Protein AF-A0A529NTE9-F1 (afdb_monomer_lite)

Foldseek 3Di:
DDADPVRDDDPDFDADQDEDDQDDVLVPDPCSVVVVVVNVVVLVVSVQEPGVNRDDDDDDPPAPVVHDDQAFDQDDDPPDDTPDHNFDADPDLVSAQADPVQFHPDLQSDCGPVHVGPRPTRPLCNLVSCLVQVVHHDQEDEDEQDPSLPDRNVPNPVSVCSLCDADPVRARSRRAYEYEHCDDDPCNVSHPHYHHDDDPVPDDDDDPPDDDD

Structure (mmCIF, N/CA/C/O backbone):
data_AF-A0A529NTE9-F1
#
_entry.id   AF-A0A529NTE9-F1
#
loop_
_atom_site.group_PDB
_atom_site.id
_atom_site.type_symbol
_atom_site.label_atom_id
_atom_site.label_alt_id
_atom_site.label_comp_id
_atom_site.label_asym_id
_atom_site.label_entity_id
_atom_site.label_seq_id
_atom_site.pdbx_PDB_ins_code
_atom_site.Cartn_x
_atom_site.Cartn_y
_atom_site.Cartn_z
_atom_site.occupancy
_atom_site.B_iso_or_equiv
_atom_site.auth_seq_id
_atom_site.auth_comp_id
_atom_site.auth_asym_id
_atom_site.auth_atom_id
_atom_site.pdbx_PDB_model_num
ATOM 1 N N . ALA A 1 1 ? 30.218 -9.924 -31.681 1.00 84.75 1 ALA A N 1
ATOM 2 C CA . ALA A 1 1 ? 28.904 -10.288 -32.240 1.00 84.75 1 ALA A CA 1
ATOM 3 C C . ALA A 1 1 ? 28.008 -10.870 -31.148 1.00 84.75 1 ALA A C 1
ATOM 5 O O . ALA A 1 1 ? 28.515 -11.590 -30.294 1.00 84.75 1 ALA A O 1
ATOM 6 N N . TRP A 1 2 ? 26.713 -10.555 -31.162 1.00 85.88 2 TRP A N 1
ATOM 7 C CA . TRP A 1 2 ? 25.693 -11.099 -30.256 1.00 85.88 2 TRP A CA 1
ATOM 8 C C . TRP A 1 2 ? 24.420 -11.440 -31.041 1.00 85.88 2 TRP A C 1
ATOM 10 O O . TRP A 1 2 ? 24.231 -10.935 -32.148 1.00 85.88 2 TRP A O 1
ATOM 20 N N . THR A 1 3 ? 23.564 -12.295 -30.485 1.00 87.31 3 THR A N 1
ATOM 21 C CA . THR A 1 3 ? 22.283 -12.682 -31.093 1.00 87.31 3 THR A CA 1
ATOM 22 C C . THR A 1 3 ? 21.150 -12.258 -30.172 1.00 87.31 3 THR A C 1
ATOM 24 O O . THR A 1 3 ? 21.215 -12.516 -28.971 1.00 87.31 3 THR A O 1
ATOM 27 N N . ASP A 1 4 ? 20.138 -11.581 -30.709 1.00 84.19 4 ASP A N 1
ATOM 28 C CA . ASP A 1 4 ? 18.980 -11.166 -29.916 1.00 84.19 4 ASP A CA 1
ATOM 29 C C . ASP A 1 4 ? 17.944 -12.286 -29.728 1.00 84.19 4 ASP A C 1
ATOM 31 O O . ASP A 1 4 ? 18.067 -13.379 -30.281 1.00 84.19 4 ASP A O 1
ATOM 35 N N . TRP A 1 5 ? 16.899 -12.012 -28.941 1.00 77.69 5 TRP A N 1
ATOM 36 C CA . TRP A 1 5 ? 15.825 -12.971 -28.652 1.00 77.69 5 TRP A CA 1
ATOM 37 C C . TRP A 1 5 ? 15.053 -13.435 -29.902 1.00 77.69 5 TRP A C 1
ATOM 39 O O . TRP A 1 5 ? 14.402 -14.474 -29.857 1.00 77.69 5 TRP A O 1
ATOM 49 N N . ALA A 1 6 ? 15.133 -12.689 -31.010 1.00 85.06 6 ALA A N 1
ATOM 50 C CA . ALA A 1 6 ? 14.515 -13.025 -32.291 1.00 85.06 6 ALA A CA 1
ATOM 51 C C . ALA A 1 6 ? 15.484 -13.760 -33.241 1.00 85.06 6 ALA A C 1
ATOM 53 O O . ALA A 1 6 ? 15.169 -13.957 -34.414 1.00 85.06 6 ALA A O 1
ATOM 54 N N . GLY A 1 7 ? 16.674 -14.147 -32.766 1.00 89.75 7 GLY A N 1
ATOM 55 C CA . GLY A 1 7 ? 17.669 -14.877 -33.552 1.00 89.75 7 GLY A CA 1
ATOM 56 C C . GLY A 1 7 ? 18.491 -14.008 -34.508 1.00 89.75 7 GLY A C 1
ATOM 57 O O . GLY A 1 7 ? 19.237 -14.546 -35.327 1.00 89.75 7 GLY A O 1
ATOM 58 N N . ARG A 1 8 ? 18.398 -12.673 -34.433 1.00 91.06 8 ARG A N 1
ATOM 59 C CA . ARG A 1 8 ? 19.148 -11.777 -35.328 1.00 91.06 8 ARG A CA 1
ATOM 60 C C . ARG A 1 8 ? 20.566 -11.584 -34.803 1.00 91.06 8 ARG A C 1
ATOM 62 O O . ARG A 1 8 ? 20.749 -11.239 -33.637 1.00 91.06 8 ARG A O 1
ATOM 69 N N . ARG A 1 9 ? 21.563 -11.777 -35.671 1.00 93.00 9 ARG A N 1
ATOM 70 C CA . ARG A 1 9 ? 22.978 -11.540 -35.362 1.00 93.00 9 ARG A CA 1
ATOM 71 C C . ARG A 1 9 ? 23.326 -10.064 -35.539 1.00 93.00 9 ARG A C 1
ATOM 73 O O . ARG A 1 9 ? 23.056 -9.471 -36.579 1.00 93.00 9 ARG A O 1
ATOM 80 N N . HIS A 1 10 ? 23.996 -9.508 -34.541 1.00 89.62 10 HIS A N 1
ATOM 81 C CA . HIS A 1 10 ? 24.447 -8.124 -34.490 1.00 89.62 10 HIS A CA 1
ATOM 82 C C . HIS A 1 10 ? 25.964 -8.087 -34.292 1.00 89.62 10 HIS A C 1
ATOM 84 O O . HIS A 1 10 ? 26.496 -8.697 -33.362 1.00 89.62 10 HIS A O 1
ATOM 90 N N . GLU A 1 11 ? 26.678 -7.357 -35.148 1.00 94.81 11 GLU A N 1
ATOM 91 C CA . GLU A 1 11 ? 28.140 -7.230 -35.043 1.00 94.81 11 GLU A CA 1
ATOM 92 C C . GLU A 1 11 ? 28.559 -6.252 -33.936 1.00 94.81 11 GLU A C 1
ATOM 94 O O . GLU A 1 11 ? 29.557 -6.479 -33.250 1.00 94.81 11 GLU A O 1
ATOM 99 N N . THR A 1 12 ? 27.749 -5.218 -33.689 1.00 89.56 12 THR A N 1
ATOM 100 C CA . THR A 1 12 ? 27.984 -4.186 -32.671 1.00 89.56 12 THR A CA 1
ATOM 101 C C . THR A 1 12 ? 26.766 -4.001 -31.763 1.00 89.56 12 THR A C 1
ATOM 103 O O . THR A 1 12 ? 25.654 -4.425 -32.083 1.00 89.56 12 THR A O 1
ATOM 106 N N . ILE A 1 13 ? 26.967 -3.369 -30.604 1.00 86.81 13 ILE A N 1
ATOM 107 C CA . ILE A 1 13 ? 25.876 -2.909 -29.739 1.00 86.81 13 ILE A CA 1
ATOM 108 C C . ILE A 1 13 ? 25.787 -1.390 -29.886 1.00 86.81 13 ILE A C 1
ATOM 110 O O . ILE A 1 13 ? 26.736 -0.676 -29.568 1.00 86.81 13 ILE A O 1
ATOM 114 N N . LYS A 1 14 ? 24.650 -0.886 -30.374 1.00 86.69 14 LYS A N 1
ATOM 115 C CA . LYS A 1 14 ? 24.404 0.558 -30.483 1.00 86.69 14 LYS A CA 1
ATOM 116 C C . LYS A 1 14 ? 23.875 1.087 -29.150 1.00 86.69 14 LYS A C 1
ATOM 118 O O . LYS A 1 14 ? 22.820 0.651 -28.699 1.00 86.69 14 LYS A O 1
ATOM 123 N N . GLY A 1 15 ? 24.601 2.013 -28.529 1.00 88.94 15 GLY A N 1
ATOM 124 C CA . GLY A 1 15 ? 24.151 2.708 -27.321 1.00 88.94 15 GLY A CA 1
ATOM 125 C C . GLY A 1 15 ? 23.175 3.843 -27.629 1.00 88.94 15 GLY A C 1
ATOM 126 O O . GLY A 1 15 ? 23.251 4.467 -28.689 1.00 88.94 15 GLY A O 1
ATOM 127 N N . ARG A 1 16 ? 22.279 4.129 -26.681 1.00 91.88 16 ARG A N 1
ATOM 128 C CA . ARG A 1 16 ? 21.438 5.336 -26.671 1.00 91.88 16 ARG A CA 1
ATOM 129 C C . ARG A 1 16 ? 21.407 5.867 -25.237 1.00 91.88 16 ARG A C 1
ATOM 131 O O . ARG A 1 16 ? 20.574 5.409 -24.456 1.00 91.88 16 ARG A O 1
ATOM 138 N N . PRO A 1 17 ? 22.342 6.763 -24.870 1.00 91.56 17 PRO A N 1
ATOM 139 C CA . PRO A 1 17 ? 22.648 7.092 -23.480 1.00 91.56 17 PRO A CA 1
ATOM 140 C C . PRO A 1 17 ? 21.635 8.070 -22.864 1.00 91.56 17 PRO A C 1
ATOM 142 O O . PRO A 1 17 ? 21.983 9.175 -22.461 1.00 91.56 17 PRO A O 1
ATOM 145 N N . VAL A 1 18 ? 20.360 7.680 -22.838 1.00 91.88 18 VAL A N 1
ATOM 146 C CA . VAL A 1 18 ? 19.272 8.417 -22.192 1.00 91.88 18 VAL A CA 1
ATOM 147 C C . VAL A 1 18 ? 18.421 7.421 -21.412 1.00 91.88 18 VAL A C 1
ATOM 149 O O . VAL A 1 18 ? 17.723 6.591 -21.998 1.00 91.88 18 VAL A O 1
ATOM 152 N N . SER A 1 19 ? 18.447 7.537 -20.086 1.00 91.12 19 SER A N 1
ATOM 153 C CA . SER A 1 19 ? 17.568 6.796 -19.182 1.00 91.12 19 SER A CA 1
ATOM 154 C C . SER A 1 19 ? 16.663 7.768 -18.436 1.00 91.12 19 SER A C 1
ATOM 156 O O . SER A 1 19 ? 17.093 8.848 -18.035 1.00 91.12 19 SER A O 1
ATOM 158 N N . MET A 1 20 ? 15.404 7.382 -18.252 1.00 91.25 20 MET A N 1
ATOM 159 C CA . MET A 1 20 ? 14.434 8.134 -17.463 1.00 91.25 20 MET A CA 1
ATOM 160 C C . MET A 1 20 ? 13.933 7.224 -16.345 1.00 91.25 20 MET A C 1
ATOM 162 O O . MET A 1 20 ? 13.604 6.062 -16.581 1.00 91.25 20 MET A O 1
ATOM 166 N N . HIS A 1 21 ? 13.897 7.755 -15.125 1.00 87.69 21 HIS A N 1
ATOM 167 C CA . HIS A 1 21 ? 13.466 7.027 -13.937 1.00 87.69 21 HIS A CA 1
ATOM 168 C C . HIS A 1 21 ? 12.235 7.714 -13.353 1.00 87.69 21 HIS A C 1
ATOM 170 O O . HIS A 1 21 ? 12.268 8.878 -12.959 1.00 87.69 21 HIS A O 1
ATOM 176 N N . ALA A 1 22 ? 11.135 6.974 -13.343 1.00 87.56 22 ALA A N 1
ATOM 177 C CA . ALA A 1 22 ? 9.848 7.383 -12.820 1.00 87.56 22 ALA A CA 1
ATOM 178 C C . ALA A 1 22 ? 9.677 6.781 -11.417 1.00 87.56 22 ALA A C 1
ATOM 180 O O . ALA A 1 22 ? 9.731 5.565 -11.262 1.00 87.56 22 ALA A O 1
ATOM 181 N N . MET A 1 23 ? 9.509 7.623 -10.394 1.00 84.38 23 MET A N 1
ATOM 182 C CA . MET A 1 23 ? 9.442 7.177 -8.994 1.00 84.38 23 MET A CA 1
ATOM 183 C C . MET A 1 23 ? 8.380 7.968 -8.211 1.00 84.38 23 MET A C 1
ATOM 185 O O . MET A 1 23 ? 7.332 8.323 -8.750 1.00 84.38 23 MET A O 1
ATOM 189 N N . ARG A 1 24 ? 8.609 8.248 -6.926 1.00 80.88 24 ARG A N 1
ATOM 190 C CA . ARG A 1 24 ? 7.572 8.747 -6.009 1.00 80.88 24 ARG A CA 1
ATOM 191 C C . ARG A 1 24 ? 7.049 10.145 -6.337 1.00 80.88 24 ARG A C 1
ATOM 193 O O . ARG A 1 24 ? 5.867 10.391 -6.120 1.00 80.88 24 ARG A O 1
ATOM 200 N N . GLY A 1 25 ? 7.874 11.027 -6.906 1.00 85.69 25 GLY A N 1
ATOM 201 C CA . GLY A 1 25 ? 7.462 12.399 -7.228 1.00 85.69 25 GLY A CA 1
ATOM 202 C C . GLY A 1 25 ? 6.256 12.437 -8.168 1.00 85.69 25 GLY A C 1
ATOM 203 O O . GLY A 1 25 ? 5.238 13.037 -7.851 1.00 85.69 25 GLY A O 1
ATOM 204 N N . ILE A 1 26 ? 6.315 11.695 -9.276 1.00 89.38 26 ILE A N 1
ATOM 205 C CA . ILE A 1 26 ? 5.190 11.620 -10.214 1.00 89.38 26 ILE A CA 1
ATOM 206 C C . ILE A 1 26 ? 3.968 10.909 -9.617 1.00 89.38 26 ILE A C 1
ATOM 208 O O . ILE A 1 26 ? 2.848 11.233 -9.994 1.00 89.38 26 ILE A O 1
ATOM 212 N N . SER A 1 27 ? 4.161 9.969 -8.682 1.00 83.75 27 SER A N 1
ATOM 213 C CA . SER A 1 27 ? 3.060 9.215 -8.064 1.00 83.75 27 SER A CA 1
ATOM 214 C C . SER A 1 27 ? 2.197 10.059 -7.120 1.00 83.75 27 SER A C 1
ATOM 216 O O . SER A 1 27 ? 1.060 9.691 -6.855 1.00 83.75 27 SER A O 1
ATOM 218 N N . ALA A 1 28 ? 2.708 11.204 -6.657 1.00 86.69 28 ALA A N 1
ATOM 219 C CA . ALA A 1 28 ? 2.018 12.113 -5.741 1.00 86.69 28 ALA A CA 1
ATOM 220 C C . ALA A 1 28 ? 1.059 13.097 -6.447 1.00 86.69 28 ALA A C 1
ATOM 222 O O . ALA A 1 28 ? 0.619 14.076 -5.851 1.00 86.69 28 ALA A O 1
ATOM 223 N N . HIS A 1 29 ? 0.739 12.862 -7.722 1.00 88.38 29 HIS A N 1
ATOM 224 C CA . HIS A 1 29 ? -0.148 13.715 -8.509 1.00 88.38 29 HIS A CA 1
ATOM 225 C C . HIS A 1 29 ? -1.340 12.928 -9.049 1.00 88.38 29 HIS A C 1
ATOM 227 O O . HIS A 1 29 ? -1.214 11.758 -9.406 1.00 88.38 29 HIS A O 1
ATOM 233 N N . SER A 1 30 ? -2.478 13.606 -9.209 1.00 87.94 30 SER A N 1
ATOM 234 C CA . SER A 1 30 ? -3.709 13.029 -9.773 1.00 87.94 30 SER A CA 1
ATOM 235 C C . SER A 1 30 ? -3.496 12.383 -11.148 1.00 87.94 30 SER A C 1
ATOM 237 O O . SER A 1 30 ? -4.034 11.317 -11.424 1.00 87.94 30 SER A O 1
ATOM 239 N N . ASN A 1 31 ? -2.643 12.980 -11.985 1.00 91.50 31 ASN A N 1
ATOM 240 C CA . ASN A 1 31 ? -2.280 12.456 -13.307 1.00 91.50 31 ASN A CA 1
ATOM 241 C C . ASN A 1 31 ? -1.011 11.584 -13.299 1.00 91.50 31 ASN A C 1
ATOM 243 O O . ASN A 1 31 ? -0.475 11.267 -14.363 1.00 91.50 31 ASN A O 1
ATOM 247 N N . GLY A 1 32 ? -0.520 11.183 -12.124 1.00 91.94 32 GLY A N 1
ATOM 248 C CA . GLY A 1 32 ? 0.751 10.478 -11.957 1.00 91.94 32 GLY A CA 1
ATOM 249 C C . GLY A 1 32 ? 0.867 9.203 -12.786 1.00 91.94 32 GLY A C 1
ATOM 250 O O . GLY A 1 32 ? 1.909 8.948 -13.392 1.00 91.94 32 GLY A O 1
ATOM 251 N N . PHE A 1 33 ? -0.231 8.451 -12.905 1.00 89.25 33 PHE A N 1
ATOM 252 C CA . PHE A 1 33 ? -0.307 7.271 -13.766 1.00 89.25 33 PHE A CA 1
ATOM 253 C C . PHE A 1 33 ? -0.027 7.606 -15.239 1.00 89.25 33 PHE A C 1
ATOM 255 O O . PHE A 1 33 ? 0.803 6.964 -15.885 1.00 89.25 33 PHE A O 1
ATOM 262 N N . HIS A 1 34 ? -0.684 8.639 -15.774 1.00 93.31 34 HIS A N 1
ATOM 263 C CA . HIS A 1 34 ? -0.505 9.052 -17.165 1.00 93.31 34 HIS A CA 1
ATOM 264 C C . HIS A 1 34 ? 0.886 9.632 -17.417 1.00 93.31 34 HIS A C 1
ATOM 266 O O . HIS A 1 34 ? 1.481 9.326 -18.449 1.00 93.31 34 HIS A O 1
ATOM 272 N N . THR A 1 35 ? 1.429 10.393 -16.467 1.00 94.81 35 THR A N 1
ATOM 273 C CA . THR A 1 35 ? 2.797 10.919 -16.540 1.00 94.81 35 THR A CA 1
ATOM 274 C C . THR A 1 35 ? 3.826 9.789 -16.559 1.00 94.81 35 THR A C 1
ATOM 276 O O . THR A 1 35 ? 4.689 9.768 -17.435 1.00 94.81 35 THR A O 1
ATOM 279 N N . CYS A 1 36 ? 3.702 8.805 -15.661 1.00 93.38 36 CYS A N 1
ATOM 280 C CA . CYS A 1 36 ? 4.567 7.621 -15.637 1.00 93.38 36 CYS A CA 1
ATOM 281 C C . CYS A 1 36 ? 4.509 6.861 -16.970 1.00 93.38 36 CYS A C 1
ATOM 283 O O . CYS A 1 36 ? 5.536 6.558 -17.581 1.00 93.38 36 CYS A O 1
ATOM 285 N N . ARG A 1 37 ? 3.290 6.635 -17.479 1.00 92.62 37 ARG A N 1
ATOM 286 C CA . ARG A 1 37 ? 3.070 6.003 -18.784 1.00 92.62 37 ARG A CA 1
ATOM 287 C C . ARG A 1 37 ? 3.732 6.792 -19.917 1.00 92.62 37 ARG A C 1
ATOM 289 O O . ARG A 1 37 ? 4.361 6.185 -20.777 1.00 92.62 37 ARG A O 1
ATOM 296 N N . ALA A 1 38 ? 3.610 8.118 -19.928 1.00 95.00 38 ALA A N 1
ATOM 297 C CA . ALA A 1 38 ? 4.197 8.974 -20.958 1.00 95.00 38 ALA A CA 1
ATOM 298 C C . ALA A 1 38 ? 5.734 8.936 -20.951 1.00 95.00 38 ALA A C 1
ATOM 300 O O . ALA A 1 38 ? 6.333 8.824 -22.019 1.00 95.00 38 ALA A O 1
ATOM 301 N N . ILE A 1 39 ? 6.363 8.955 -19.769 1.00 93.62 39 ILE A N 1
ATOM 302 C CA . ILE A 1 39 ? 7.823 8.824 -19.614 1.00 93.62 39 ILE A CA 1
ATOM 303 C C . ILE A 1 39 ? 8.311 7.520 -20.258 1.00 93.62 39 ILE A C 1
ATOM 305 O O . ILE A 1 39 ? 9.217 7.529 -21.092 1.00 93.62 39 ILE A O 1
ATOM 309 N N . HIS A 1 40 ? 7.667 6.398 -19.935 1.00 91.69 40 HIS A N 1
ATOM 310 C CA . HIS A 1 40 ? 8.080 5.104 -20.470 1.00 91.69 40 HIS A CA 1
ATOM 311 C C . HIS A 1 40 ? 7.755 4.934 -21.962 1.00 91.69 40 HIS A C 1
ATOM 313 O O . HIS A 1 40 ? 8.553 4.344 -22.690 1.00 91.69 40 HIS A O 1
ATOM 319 N N . LEU A 1 41 ? 6.654 5.508 -22.459 1.00 94.81 41 LEU A N 1
ATOM 320 C CA . LEU A 1 41 ? 6.383 5.563 -23.901 1.00 94.81 41 LEU A CA 1
ATOM 321 C C . LEU A 1 41 ? 7.448 6.377 -24.648 1.00 94.81 41 LEU A C 1
ATOM 323 O O . LEU A 1 41 ? 7.897 5.958 -25.714 1.00 94.81 41 LEU A O 1
ATOM 327 N N . LEU A 1 42 ? 7.907 7.496 -24.083 1.00 95.12 42 LEU A N 1
ATOM 328 C CA . LEU A 1 42 ? 8.980 8.297 -24.669 1.00 95.12 42 LEU A CA 1
ATOM 329 C C . LEU A 1 42 ? 10.293 7.506 -24.762 1.00 95.12 42 LEU A C 1
ATOM 331 O O . LEU A 1 42 ? 10.946 7.535 -25.802 1.00 95.12 42 LEU A O 1
ATOM 335 N N . GLN A 1 43 ? 10.652 6.736 -23.730 1.00 92.81 43 GLN A N 1
ATOM 336 C CA . GLN A 1 43 ? 11.820 5.843 -23.774 1.00 92.81 43 GLN A CA 1
ATOM 337 C C . GLN A 1 43 ? 11.720 4.796 -24.897 1.00 92.81 43 GLN A C 1
ATOM 339 O O . GLN A 1 43 ? 12.708 4.529 -25.586 1.00 92.81 43 GLN A O 1
ATOM 344 N N . VAL A 1 44 ? 10.527 4.228 -25.118 1.00 92.31 44 VAL A N 1
ATOM 345 C CA . VAL A 1 44 ? 10.272 3.294 -26.230 1.00 92.31 44 VAL A CA 1
ATOM 346 C C . VAL A 1 44 ? 10.444 3.993 -27.581 1.00 92.31 44 VAL A C 1
ATOM 348 O O . VAL A 1 44 ? 11.128 3.459 -28.451 1.00 92.31 44 VAL A O 1
ATOM 351 N N . LEU A 1 45 ? 9.895 5.201 -27.751 1.00 95.19 45 LEU A N 1
ATOM 352 C CA . LEU A 1 45 ? 10.006 5.981 -28.993 1.00 95.19 45 LEU A CA 1
ATOM 353 C C . LEU A 1 45 ? 11.450 6.384 -29.315 1.00 95.19 45 LEU A C 1
ATOM 355 O O . LEU A 1 45 ? 11.876 6.310 -30.466 1.00 95.19 45 LEU A O 1
ATOM 359 N N . LEU A 1 46 ? 12.229 6.760 -28.299 1.00 93.94 46 LEU A N 1
ATOM 360 C CA . LEU A 1 46 ? 13.662 7.033 -28.441 1.00 93.94 46 LEU A CA 1
ATOM 361 C C . LEU A 1 46 ? 14.474 5.751 -28.694 1.00 93.94 46 LEU A C 1
ATOM 363 O O . LEU A 1 46 ? 15.641 5.821 -29.088 1.00 93.94 46 LEU A O 1
ATOM 367 N N . GLY A 1 47 ? 13.869 4.581 -28.473 1.00 91.81 47 GLY A N 1
ATOM 368 C CA . GLY A 1 47 ? 14.498 3.271 -28.560 1.00 91.81 47 GLY A CA 1
ATOM 369 C C . GLY A 1 47 ? 15.633 3.102 -27.555 1.00 91.81 47 GLY A C 1
ATOM 370 O O . GLY A 1 47 ? 16.624 2.450 -27.877 1.00 91.81 47 GLY A O 1
ATOM 371 N N . THR A 1 48 ? 15.516 3.731 -26.381 1.00 93.31 48 THR A N 1
ATOM 372 C CA . THR A 1 48 ? 16.522 3.704 -25.306 1.00 93.31 48 THR A CA 1
ATOM 373 C C . THR A 1 48 ? 16.281 2.572 -24.303 1.00 93.31 48 THR A C 1
ATOM 375 O O . THR A 1 48 ? 16.850 2.567 -23.217 1.00 93.31 48 THR A O 1
ATOM 378 N N . VAL A 1 49 ? 15.442 1.601 -24.658 1.00 89.25 49 VAL A N 1
ATOM 379 C CA . VAL A 1 49 ? 15.140 0.410 -23.858 1.00 89.25 49 VAL A CA 1
ATOM 380 C C . VAL A 1 49 ? 16.152 -0.695 -24.164 1.00 89.25 49 VAL A C 1
ATOM 382 O O . VAL A 1 49 ? 16.380 -1.003 -25.331 1.00 89.25 49 VAL A O 1
ATOM 385 N N . ASP A 1 50 ? 16.735 -1.295 -23.123 1.00 84.25 50 ASP A N 1
ATOM 386 C CA . ASP A 1 50 ? 17.673 -2.429 -23.194 1.00 84.25 50 ASP A CA 1
ATOM 387 C C . ASP A 1 50 ? 18.886 -2.204 -24.122 1.00 84.25 50 ASP A C 1
ATOM 389 O O . ASP A 1 50 ? 19.401 -3.119 -24.765 1.00 84.25 50 ASP A O 1
ATOM 393 N N . VAL A 1 51 ? 19.390 -0.968 -24.153 1.00 87.00 51 VAL A N 1
ATOM 394 C CA . VAL A 1 51 ? 20.614 -0.576 -24.871 1.00 87.00 51 VAL A CA 1
ATOM 395 C C .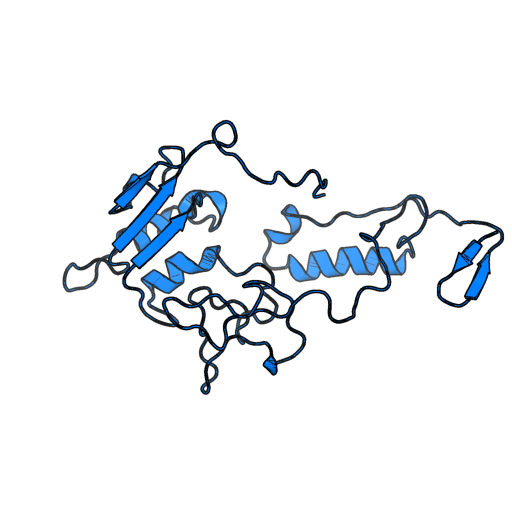 VAL A 1 51 ? 21.630 0.064 -23.921 1.00 87.00 51 VAL A C 1
ATOM 397 O O . VAL A 1 51 ? 21.238 0.625 -22.894 1.00 87.00 51 VAL A O 1
ATOM 400 N N . PRO A 1 52 ? 22.942 0.031 -24.232 1.00 88.50 52 PRO A N 1
ATOM 401 C CA . PRO A 1 52 ? 23.956 0.678 -23.405 1.00 88.50 52 PRO A CA 1
ATOM 402 C C . PRO A 1 52 ? 23.651 2.157 -23.146 1.00 88.50 52 PRO A C 1
ATOM 404 O O . PRO A 1 52 ? 23.366 2.915 -24.079 1.00 88.50 52 PRO A O 1
ATOM 407 N N . GLY A 1 53 ? 23.718 2.544 -21.869 1.00 88.06 53 GLY A N 1
ATOM 408 C CA . GLY A 1 53 ? 23.409 3.893 -21.381 1.00 88.06 53 GLY A CA 1
ATOM 409 C C . GLY A 1 53 ? 21.914 4.240 -21.329 1.00 88.06 53 GLY A C 1
ATOM 410 O O . GLY A 1 53 ? 21.570 5.341 -20.904 1.00 88.06 53 GLY A O 1
ATOM 411 N N . GLY A 1 54 ? 21.040 3.334 -21.767 1.00 91.19 54 GLY A N 1
ATOM 412 C CA . GLY A 1 54 ? 19.593 3.498 -21.730 1.00 91.19 54 GLY A CA 1
ATOM 413 C C . GLY A 1 54 ? 18.948 2.906 -20.477 1.00 91.19 54 GLY A C 1
ATOM 414 O O . GLY A 1 54 ? 19.612 2.556 -19.499 1.00 91.19 54 GLY A O 1
ATOM 415 N N . PHE A 1 55 ? 17.628 2.764 -20.526 1.00 88.94 55 PHE A N 1
ATOM 416 C CA . PHE A 1 55 ? 16.851 2.130 -19.472 1.00 88.94 55 PHE A CA 1
ATOM 417 C C . PHE A 1 55 ? 16.981 0.613 -19.547 1.00 88.94 55 PHE A C 1
ATOM 419 O O . PHE A 1 55 ? 16.623 -0.009 -20.549 1.00 88.94 55 PHE A O 1
ATOM 426 N N . ARG A 1 56 ? 17.462 0.021 -18.457 1.00 81.19 56 ARG A N 1
ATOM 427 C CA . ARG A 1 56 ? 17.598 -1.424 -18.308 1.00 81.19 56 ARG A CA 1
ATOM 428 C C . ARG A 1 56 ? 16.421 -1.963 -17.515 1.00 81.19 56 ARG A C 1
ATOM 430 O O . ARG A 1 56 ? 16.247 -1.608 -16.348 1.00 81.19 56 ARG A O 1
ATOM 437 N N . PHE A 1 57 ? 15.665 -2.883 -18.098 1.00 74.62 57 PHE A N 1
ATOM 438 C CA . PHE A 1 57 ? 14.667 -3.579 -17.307 1.00 74.62 57 PHE A CA 1
ATOM 439 C C . PHE A 1 57 ? 15.305 -4.568 -16.311 1.00 74.62 57 PHE A C 1
ATOM 441 O O . PHE A 1 57 ? 16.348 -5.169 -16.571 1.00 74.62 57 PHE A O 1
ATOM 448 N N . LYS A 1 58 ? 14.638 -4.802 -15.170 1.00 72.06 58 LYS A N 1
ATOM 449 C CA . LYS A 1 58 ? 15.071 -5.793 -14.168 1.00 72.06 58 LYS A CA 1
ATOM 450 C C . LYS A 1 58 ? 15.010 -7.225 -14.740 1.00 72.06 58 LYS A C 1
ATOM 452 O O . LYS A 1 58 ? 13.888 -7.720 -14.901 1.00 72.06 58 LYS A O 1
ATOM 457 N N . PRO A 1 59 ? 16.144 -7.910 -14.993 1.00 67.06 59 PRO A N 1
ATOM 458 C CA . PRO A 1 59 ? 16.153 -9.273 -15.536 1.00 67.06 59 PRO A CA 1
ATOM 459 C C . PRO A 1 59 ? 15.494 -10.281 -14.571 1.00 67.06 59 PRO A C 1
ATOM 461 O O . PRO A 1 59 ? 15.366 -9.977 -13.378 1.00 67.06 59 PRO A O 1
ATOM 464 N N . PRO A 1 60 ? 15.087 -11.477 -15.043 1.00 68.12 60 PRO A N 1
ATOM 465 C CA . PRO A 1 60 ? 15.194 -11.998 -16.416 1.00 68.12 60 PRO A CA 1
ATOM 466 C C . PRO A 1 60 ? 14.040 -11.558 -17.343 1.00 68.12 60 PRO A C 1
ATOM 468 O O . PRO A 1 60 ? 12.945 -11.257 -16.869 1.00 68.12 60 PRO A O 1
ATOM 471 N N . TYR A 1 61 ? 14.292 -11.550 -18.660 1.00 66.62 61 TYR A N 1
ATOM 472 C CA . TYR A 1 61 ? 13.282 -11.367 -19.716 1.00 66.62 61 TYR A CA 1
ATOM 473 C C . TYR A 1 61 ? 13.352 -12.489 -20.765 1.00 66.62 61 TYR A C 1
ATOM 475 O O . TYR A 1 61 ? 14.443 -13.018 -20.982 1.00 66.62 61 TYR A O 1
ATOM 483 N N . PRO A 1 62 ? 12.228 -12.818 -21.437 1.00 65.81 62 PRO A N 1
ATOM 484 C CA . PRO A 1 62 ? 10.897 -12.226 -21.260 1.00 65.81 62 PRO A CA 1
ATOM 485 C C . PRO A 1 62 ? 10.273 -12.607 -19.908 1.00 65.81 62 PRO A C 1
ATOM 487 O O . PRO A 1 62 ? 10.356 -13.752 -19.472 1.00 65.81 62 PRO A O 1
ATOM 490 N N . ARG A 1 63 ? 9.668 -11.632 -19.216 1.00 68.12 63 ARG A N 1
ATOM 491 C CA . ARG A 1 63 ? 8.825 -11.928 -18.050 1.00 68.12 63 ARG A CA 1
ATOM 492 C C . ARG A 1 63 ? 7.546 -12.598 -18.537 1.00 68.12 63 ARG A C 1
ATOM 494 O O . ARG A 1 63 ? 7.095 -12.317 -19.646 1.00 68.12 63 ARG A O 1
ATOM 501 N N . CYS A 1 64 ? 6.942 -13.431 -17.691 1.00 68.69 64 CYS A N 1
ATOM 502 C CA . CYS A 1 64 ? 5.567 -13.863 -17.916 1.00 68.69 64 CYS A CA 1
ATOM 503 C C . CYS A 1 64 ? 4.689 -12.618 -18.115 1.00 68.69 64 CYS A C 1
ATOM 505 O O . CYS A 1 64 ? 4.796 -11.654 -17.353 1.00 68.69 64 CYS A O 1
ATOM 507 N N . ALA A 1 65 ? 3.879 -12.628 -19.169 1.00 63.25 65 ALA A N 1
ATOM 508 C CA . ALA A 1 65 ? 2.838 -11.647 -19.415 1.00 63.25 65 ALA A CA 1
ATOM 509 C C . ALA A 1 65 ? 1.515 -12.408 -19.289 1.00 63.25 65 ALA A C 1
ATOM 511 O O . ALA A 1 65 ? 1.212 -13.215 -20.170 1.00 63.25 65 ALA A O 1
ATOM 512 N N . PRO A 1 66 ? 0.766 -12.227 -18.191 1.00 61.81 66 PRO A N 1
ATOM 513 C CA . PRO A 1 66 ? 0.891 -11.197 -17.150 1.00 61.81 66 PRO A CA 1
ATOM 514 C C . PRO A 1 66 ? 1.973 -11.495 -16.082 1.00 61.81 66 PRO A C 1
ATOM 516 O O . PRO A 1 66 ? 2.284 -12.661 -15.826 1.00 61.81 66 PRO A O 1
ATOM 519 N N . PRO A 1 67 ? 2.587 -10.457 -15.478 1.00 67.38 67 PRO A N 1
ATOM 520 C CA . PRO A 1 67 ? 3.677 -10.622 -14.519 1.00 67.38 67 PRO A CA 1
ATOM 521 C C . PRO A 1 67 ? 3.183 -10.966 -13.108 1.00 67.38 67 PRO A C 1
ATOM 523 O O . PRO A 1 67 ? 2.197 -10.412 -12.644 1.00 67.38 67 PRO A O 1
ATOM 526 N N . GLY A 1 68 ? 3.961 -11.780 -12.384 1.00 72.19 68 GLY A N 1
ATOM 527 C CA . GLY A 1 68 ? 3.803 -12.014 -10.942 1.00 72.19 68 GLY A CA 1
ATOM 528 C C . GLY A 1 68 ? 2.517 -12.749 -10.532 1.00 72.19 68 GLY A C 1
ATOM 529 O O . GLY A 1 68 ? 1.677 -13.061 -11.370 1.00 72.19 68 GLY A O 1
ATOM 530 N N . PRO A 1 69 ? 2.373 -13.080 -9.239 1.00 85.56 69 PRO A N 1
ATOM 531 C CA . PRO A 1 69 ? 1.167 -13.728 -8.745 1.00 85.56 69 PRO A CA 1
ATOM 532 C C . PRO A 1 69 ? -0.037 -12.785 -8.852 1.00 85.56 69 PRO A C 1
ATOM 534 O O . PRO A 1 69 ? 0.087 -11.565 -8.716 1.00 85.56 69 PRO A O 1
ATOM 537 N N . LYS A 1 70 ? -1.211 -13.373 -9.074 1.00 90.12 70 LYS A N 1
ATOM 538 C CA . LYS A 1 70 ? -2.507 -12.696 -8.964 1.00 90.12 70 LYS A CA 1
ATOM 539 C C . LYS A 1 70 ? -2.795 -12.357 -7.494 1.00 90.12 70 LYS A C 1
ATOM 541 O O . LYS A 1 70 ? -2.300 -13.073 -6.617 1.00 90.12 70 LYS A O 1
ATOM 546 N N . PRO A 1 71 ? -3.572 -11.298 -7.202 1.00 92.19 71 PRO A N 1
ATOM 547 C CA . PRO A 1 71 ? -3.948 -10.996 -5.828 1.00 92.19 71 PRO A CA 1
ATOM 548 C C . PRO A 1 71 ? -4.819 -12.124 -5.255 1.00 92.19 71 PRO A C 1
ATOM 550 O O . PRO A 1 71 ? -5.853 -12.480 -5.818 1.00 92.19 71 PRO A O 1
ATOM 553 N N . ALA A 1 72 ? -4.402 -12.686 -4.125 1.00 92.31 72 ALA A N 1
ATOM 554 C CA . ALA A 1 72 ? -5.240 -13.567 -3.323 1.00 92.31 72 ALA A CA 1
ATOM 555 C C . ALA A 1 72 ? -6.218 -12.744 -2.467 1.00 92.31 72 ALA A C 1
ATOM 557 O O . ALA A 1 72 ? -6.022 -11.546 -2.253 1.00 92.31 72 ALA A O 1
ATOM 558 N N . GLY A 1 73 ? -7.263 -13.393 -1.949 1.00 89.25 73 GLY A N 1
ATOM 559 C CA . GLY A 1 73 ? -8.235 -12.743 -1.061 1.00 89.25 73 GLY A CA 1
ATOM 560 C C . GLY A 1 73 ? -9.706 -12.989 -1.393 1.00 89.25 73 GLY A C 1
ATOM 561 O O . GLY A 1 73 ? -10.567 -12.466 -0.697 1.00 89.25 73 GLY A O 1
ATOM 562 N N . LYS A 1 74 ? -10.017 -13.782 -2.428 1.00 87.62 74 LYS A N 1
ATOM 563 C CA . LYS A 1 74 ? -11.405 -14.171 -2.743 1.00 87.62 74 LYS A CA 1
ATOM 564 C C . LYS A 1 74 ? -11.999 -15.136 -1.723 1.00 87.62 74 LYS A C 1
ATOM 566 O O . LYS A 1 74 ? -13.181 -15.066 -1.407 1.00 87.62 74 LYS A O 1
ATOM 571 N N . HIS A 1 75 ? -11.167 -16.039 -1.215 1.00 86.25 75 HIS A N 1
ATOM 572 C CA . HIS A 1 75 ? -11.556 -17.081 -0.275 1.00 86.25 75 HIS A CA 1
ATOM 573 C C . HIS A 1 75 ? -10.692 -16.954 0.978 1.00 86.25 75 HIS A C 1
ATOM 575 O O . HIS A 1 75 ? -9.718 -17.673 1.166 1.00 86.25 75 HIS A O 1
ATOM 581 N N . VAL A 1 76 ? -11.019 -15.977 1.824 1.00 87.00 76 VAL A N 1
ATOM 582 C CA . VAL A 1 76 ? -10.353 -15.793 3.121 1.00 87.00 76 VAL A CA 1
ATOM 583 C C . VAL A 1 76 ? -11.226 -16.400 4.205 1.00 87.00 76 VAL A C 1
ATOM 585 O O . VAL A 1 76 ? -12.429 -16.143 4.253 1.00 87.00 76 VAL A O 1
ATOM 588 N N . ARG A 1 77 ? -10.627 -17.203 5.086 1.00 88.31 77 ARG A N 1
ATOM 589 C CA . ARG A 1 77 ? -11.298 -17.727 6.278 1.00 88.31 77 ARG A CA 1
ATOM 590 C C . ARG A 1 77 ? -10.480 -17.388 7.524 1.00 88.31 77 ARG A C 1
ATOM 592 O O . ARG A 1 77 ? -9.248 -17.454 7.470 1.00 88.31 77 ARG A O 1
ATOM 599 N N . PRO A 1 78 ? -11.131 -17.055 8.652 1.00 90.50 78 PRO A N 1
ATOM 600 C CA . PRO A 1 78 ? -10.432 -16.877 9.917 1.00 90.50 78 PRO A CA 1
ATOM 601 C C . PRO A 1 78 ? -9.566 -18.092 10.255 1.00 90.50 78 PRO A C 1
ATOM 603 O O . PRO A 1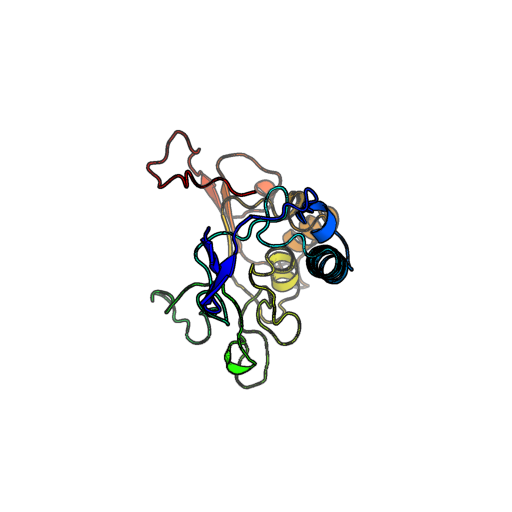 78 ? -9.952 -19.226 9.976 1.00 90.50 78 PRO A O 1
ATOM 606 N N . MET A 1 79 ? -8.409 -17.849 10.876 1.00 92.56 79 MET A N 1
ATOM 607 C CA . MET A 1 79 ? -7.487 -18.897 11.338 1.00 92.56 79 MET A CA 1
ATOM 608 C C . MET A 1 79 ? -6.959 -19.828 10.231 1.00 92.56 79 MET A C 1
ATOM 610 O O . MET A 1 79 ? -6.529 -20.944 10.511 1.00 92.56 79 MET A O 1
ATOM 614 N N . THR A 1 80 ? -6.962 -19.372 8.976 1.00 93.06 80 THR A N 1
ATOM 615 C CA 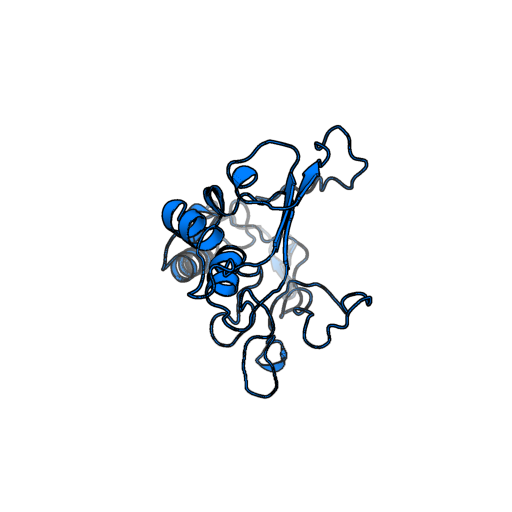. THR A 1 80 ? -6.368 -20.096 7.845 1.00 93.06 80 THR A CA 1
ATOM 616 C C . THR A 1 80 ? -5.361 -19.213 7.110 1.00 93.06 80 THR A C 1
ATOM 618 O O . THR A 1 80 ? -5.529 -17.990 7.089 1.00 93.06 80 THR A O 1
ATOM 621 N N . PRO A 1 81 ? -4.293 -19.792 6.533 1.00 91.50 81 PRO A N 1
ATOM 622 C CA . PRO A 1 81 ? -3.361 -19.029 5.718 1.00 91.50 81 PRO A CA 1
ATOM 623 C C . PRO A 1 81 ? -4.048 -18.520 4.449 1.00 91.50 81 PRO A C 1
ATOM 625 O O . PRO A 1 81 ? -4.951 -19.159 3.910 1.00 91.50 81 PRO A O 1
ATOM 628 N N . LEU A 1 82 ? -3.580 -17.382 3.942 1.00 90.88 82 LEU A N 1
ATOM 629 C CA . LEU A 1 82 ? -4.001 -16.884 2.639 1.00 90.88 82 LEU A CA 1
ATOM 630 C C . LEU A 1 82 ? -3.504 -17.834 1.535 1.00 90.88 82 LEU A C 1
ATOM 632 O O . LEU A 1 82 ? -2.352 -18.259 1.555 1.00 90.88 82 LEU A O 1
ATOM 636 N N . GLU A 1 83 ? -4.351 -18.123 0.546 1.00 89.50 83 GLU A N 1
ATOM 637 C CA . GLU A 1 83 ? -4.048 -19.063 -0.551 1.00 89.50 83 GLU A CA 1
ATOM 638 C C . GLU A 1 83 ? -2.937 -18.578 -1.508 1.00 89.50 83 GLU A C 1
ATOM 640 O O . GLU A 1 83 ? -2.489 -19.316 -2.383 1.00 89.50 83 GLU A O 1
ATOM 645 N N . GLY A 1 84 ? -2.479 -17.334 -1.363 1.00 90.94 84 GLY A N 1
ATOM 646 C CA . GLY A 1 84 ? -1.443 -16.745 -2.200 1.00 90.94 84 GLY A CA 1
ATOM 647 C C . GLY A 1 84 ? -0.979 -15.387 -1.685 1.00 90.94 84 GLY A C 1
ATOM 648 O O . GLY A 1 84 ? -1.155 -15.048 -0.517 1.00 90.94 84 GLY A O 1
ATOM 649 N N . MET A 1 85 ? -0.381 -14.591 -2.571 1.00 90.38 85 MET A N 1
ATOM 650 C CA . MET A 1 85 ? 0.129 -13.270 -2.204 1.00 90.38 85 MET A CA 1
ATOM 651 C C . MET A 1 85 ? -1.022 -12.266 -2.019 1.00 90.38 85 MET A C 1
ATOM 653 O O . MET A 1 85 ? -1.883 -12.169 -2.893 1.00 90.38 85 MET A O 1
ATOM 657 N N . PRO A 1 86 ? -1.026 -11.451 -0.948 1.00 90.25 86 PRO A N 1
ATOM 658 C CA . PRO A 1 86 ? -2.080 -10.454 -0.708 1.00 90.25 86 PRO A CA 1
ATOM 659 C C . PRO A 1 86 ? -2.058 -9.291 -1.710 1.00 90.25 86 PRO A C 1
ATOM 661 O O . PRO A 1 86 ? -2.995 -8.492 -1.766 1.00 90.25 86 PRO A O 1
ATOM 664 N N . LEU A 1 87 ? -0.965 -9.164 -2.463 1.00 92.00 87 LEU A N 1
ATOM 665 C CA . LEU A 1 87 ? -0.746 -8.164 -3.494 1.00 92.00 87 LEU A CA 1
ATOM 666 C C . LEU A 1 87 ? -0.294 -8.854 -4.778 1.00 92.00 87 LEU A C 1
ATOM 668 O O . LEU A 1 87 ? 0.440 -9.844 -4.726 1.00 92.00 87 LEU A O 1
ATOM 672 N N . GLY A 1 88 ? -0.705 -8.315 -5.919 1.00 90.56 88 GLY A N 1
ATOM 673 C CA . GLY A 1 88 ? -0.440 -8.931 -7.208 1.00 90.56 88 GLY A CA 1
ATOM 674 C C . GLY A 1 88 ? -0.876 -8.069 -8.382 1.00 90.56 88 GLY A C 1
ATOM 675 O O . GLY A 1 88 ? -1.277 -6.917 -8.220 1.00 90.56 88 GLY A O 1
ATOM 676 N N . PHE A 1 89 ? -0.803 -8.647 -9.576 1.00 89.81 89 PHE A N 1
ATOM 677 C CA . PHE A 1 89 ? -1.249 -8.001 -10.806 1.00 89.81 89 PHE A CA 1
ATOM 678 C C . PHE A 1 89 ? -2.489 -8.715 -11.336 1.00 89.81 89 PHE A C 1
ATOM 680 O O . PHE A 1 89 ? -2.473 -9.922 -11.574 1.00 89.81 89 PHE A O 1
ATOM 687 N N . VAL A 1 90 ? -3.578 -7.965 -11.504 1.00 90.50 90 VAL A N 1
ATOM 688 C CA . VAL A 1 90 ? -4.798 -8.487 -12.126 1.00 90.50 90 VAL A CA 1
ATOM 689 C C . VAL A 1 90 ? -4.571 -8.715 -13.618 1.00 90.50 90 VAL A C 1
ATOM 691 O O . VAL A 1 90 ? -3.894 -7.932 -14.287 1.00 90.50 90 VAL A O 1
ATOM 694 N N . CYS A 1 91 ? -5.145 -9.791 -14.140 1.00 89.44 91 CYS A N 1
ATOM 695 C CA . CYS A 1 91 ? -5.050 -10.200 -15.541 1.00 89.44 91 CYS A CA 1
ATOM 696 C C . CYS A 1 91 ? -6.400 -10.070 -16.259 1.00 89.44 91 CYS A C 1
ATOM 698 O O . CYS A 1 91 ? -6.448 -10.025 -17.486 1.00 89.44 91 CYS A O 1
ATOM 700 N N . GLY A 1 92 ? -7.489 -9.996 -15.495 1.00 90.81 92 GLY A N 1
ATOM 701 C CA . GLY A 1 92 ? -8.842 -9.777 -15.984 1.00 90.81 92 GLY A CA 1
ATOM 702 C C . GLY A 1 92 ? -9.833 -9.563 -14.835 1.00 90.81 92 GLY A C 1
ATOM 703 O O . GLY A 1 92 ? -9.428 -9.566 -13.669 1.00 90.81 92 GLY A O 1
ATOM 704 N N . PRO A 1 93 ? -11.130 -9.395 -15.150 1.00 93.06 93 PRO A N 1
ATOM 705 C CA . PRO A 1 93 ? -12.194 -9.218 -14.156 1.00 93.06 93 PRO A CA 1
ATOM 706 C C . PRO A 1 93 ? -12.256 -10.335 -13.110 1.00 93.06 93 PRO A C 1
ATOM 708 O O . PRO A 1 93 ? -12.521 -10.078 -11.939 1.00 93.06 93 PRO A O 1
ATOM 711 N N . ASP A 1 94 ? -11.922 -11.563 -13.511 1.00 91.94 94 ASP A N 1
ATOM 712 C CA . ASP A 1 94 ? -11.882 -12.728 -12.625 1.00 91.94 94 ASP A CA 1
ATOM 713 C C . ASP A 1 94 ? -10.799 -12.637 -11.545 1.00 91.94 94 ASP A C 1
ATOM 715 O O . ASP A 1 94 ? -10.783 -13.473 -10.651 1.00 91.94 94 ASP A O 1
ATOM 719 N N . ASP A 1 95 ? -9.911 -11.645 -11.572 1.00 92.69 95 ASP A N 1
ATOM 720 C CA . ASP A 1 95 ? -8.913 -11.427 -10.520 1.00 92.69 95 ASP A CA 1
ATOM 721 C C . ASP A 1 95 ? -9.318 -10.309 -9.544 1.00 92.69 95 ASP A C 1
ATOM 723 O O . ASP A 1 95 ? -8.592 -10.041 -8.587 1.00 92.69 95 ASP A O 1
ATOM 727 N N . LEU A 1 96 ? -10.469 -9.656 -9.758 1.00 95.12 96 LEU A N 1
ATOM 728 C CA . LEU A 1 96 ? -10.983 -8.635 -8.846 1.00 95.12 96 LEU A CA 1
ATOM 729 C C . LEU A 1 96 ? -11.431 -9.248 -7.515 1.00 95.12 96 LEU A C 1
ATOM 731 O O . LEU A 1 96 ? -11.971 -10.357 -7.459 1.00 95.12 96 LEU A O 1
ATOM 735 N N . LEU A 1 97 ? -11.224 -8.493 -6.439 1.00 95.44 97 LEU A N 1
ATOM 736 C CA . LEU A 1 97 ? -11.607 -8.840 -5.073 1.00 95.44 97 LEU A CA 1
ATOM 737 C C . LEU A 1 97 ? -12.923 -8.141 -4.726 1.00 95.44 97 LEU A C 1
ATOM 739 O O . LEU A 1 97 ? -12.977 -7.159 -3.981 1.00 95.44 97 LEU A O 1
ATOM 743 N N . VAL A 1 98 ? -13.980 -8.657 -5.344 1.00 95.81 98 VAL A N 1
ATOM 744 C CA . VAL A 1 98 ? -15.368 -8.237 -5.162 1.00 95.81 98 VAL A CA 1
ATOM 745 C C . VAL A 1 98 ? -16.240 -9.453 -4.857 1.00 95.81 98 VAL A C 1
ATOM 747 O O . VAL A 1 98 ? -15.878 -10.578 -5.212 1.00 95.81 98 VAL A O 1
ATOM 750 N N . ASP A 1 99 ? -17.359 -9.237 -4.173 1.00 93.56 99 ASP A N 1
ATOM 751 C CA . ASP A 1 99 ? -18.357 -10.277 -3.926 1.00 93.56 99 ASP A CA 1
ATOM 752 C C . ASP A 1 99 ? -19.241 -10.538 -5.163 1.00 93.56 99 ASP A C 1
ATOM 754 O O . ASP A 1 99 ? -19.037 -9.961 -6.234 1.00 93.56 99 ASP A O 1
ATOM 758 N N . GLU A 1 100 ? -20.241 -11.411 -5.020 1.00 92.88 100 GLU A N 1
ATOM 759 C CA . GLU A 1 100 ? -21.180 -11.775 -6.094 1.00 92.88 100 GLU A CA 1
ATOM 760 C C . GLU A 1 100 ? -21.977 -10.579 -6.644 1.00 92.88 100 GLU A C 1
ATOM 762 O O . GLU A 1 100 ? -22.429 -10.608 -7.788 1.00 92.88 100 GLU A O 1
ATOM 767 N N . THR A 1 101 ? -22.127 -9.513 -5.853 1.00 93.69 101 THR A N 1
ATOM 768 C CA . THR A 1 101 ? -22.823 -8.275 -6.239 1.00 93.69 101 THR A CA 1
ATOM 769 C C . THR A 1 101 ? -21.884 -7.227 -6.842 1.00 93.69 101 THR A C 1
ATOM 771 O O . THR A 1 101 ? -22.343 -6.196 -7.333 1.00 93.69 101 THR A O 1
ATOM 774 N N . GLY A 1 102 ? -20.571 -7.482 -6.835 1.00 94.19 102 GLY A N 1
ATOM 775 C CA . GLY A 1 102 ? -19.544 -6.540 -7.274 1.00 94.19 102 GLY A CA 1
ATOM 776 C C . GLY A 1 102 ? -19.057 -5.583 -6.180 1.00 94.19 102 GLY A C 1
ATOM 777 O O . GLY A 1 102 ? -18.267 -4.684 -6.483 1.00 94.19 102 GLY A O 1
ATOM 778 N N . THR A 1 103 ? -19.474 -5.769 -4.924 1.00 95.19 103 THR A N 1
ATOM 779 C CA . THR A 1 103 ? -19.038 -4.939 -3.791 1.00 95.19 103 THR A CA 1
ATOM 780 C C . THR A 1 103 ? -17.602 -5.302 -3.392 1.00 95.19 103 THR A C 1
ATOM 782 O O . THR A 1 103 ? -17.276 -6.490 -3.343 1.00 95.19 103 THR A O 1
ATOM 785 N N . PRO A 1 104 ? -16.711 -4.331 -3.103 1.00 95.94 104 PRO A N 1
ATOM 786 C CA . PRO A 1 104 ? -15.337 -4.631 -2.699 1.00 95.94 104 PRO A CA 1
ATOM 787 C C . PRO A 1 104 ? -15.273 -5.491 -1.429 1.00 95.94 104 PRO A C 1
ATOM 789 O O . PRO A 1 104 ? -15.903 -5.165 -0.426 1.00 95.94 104 PRO A O 1
ATOM 792 N N . THR A 1 105 ? -14.456 -6.549 -1.434 1.00 94.44 105 THR A N 1
ATOM 793 C CA . THR A 1 105 ? -14.271 -7.412 -0.247 1.00 94.44 105 THR A CA 1
ATOM 794 C C . THR A 1 105 ? -13.159 -6.932 0.681 1.00 94.44 105 THR A C 1
ATOM 796 O O . THR A 1 105 ? -13.067 -7.378 1.822 1.00 94.44 105 THR A O 1
ATOM 799 N N . ARG A 1 106 ? -12.302 -6.018 0.213 1.00 94.56 106 ARG A N 1
ATOM 800 C CA . ARG A 1 106 ? -11.242 -5.401 1.016 1.00 94.56 106 ARG A CA 1
ATOM 801 C C . ARG A 1 106 ? -11.666 -4.030 1.517 1.00 94.56 106 ARG A C 1
ATOM 803 O O . ARG A 1 106 ? -12.171 -3.219 0.744 1.00 94.56 106 ARG A O 1
ATOM 810 N N . ILE A 1 107 ? -11.319 -3.723 2.768 1.00 95.56 107 ILE A N 1
ATOM 811 C CA . ILE A 1 107 ? -11.563 -2.404 3.367 1.00 95.56 107 ILE A CA 1
ATOM 812 C C . ILE A 1 107 ? -10.863 -1.266 2.610 1.00 95.56 107 ILE A C 1
ATOM 814 O O . ILE A 1 107 ? -11.388 -0.165 2.541 1.00 95.56 107 ILE A O 1
ATOM 818 N N . ASP A 1 108 ? -9.701 -1.513 1.993 1.00 95.19 108 ASP A N 1
ATOM 819 C CA . ASP A 1 108 ? -8.992 -0.519 1.175 1.00 95.19 108 ASP A CA 1
ATOM 820 C C . ASP A 1 108 ? -9.568 -0.375 -0.244 1.00 95.19 108 ASP A C 1
ATOM 822 O O . ASP A 1 108 ? -9.136 0.499 -0.991 1.00 95.19 108 ASP A O 1
ATOM 826 N N . LYS A 1 109 ? -10.537 -1.221 -0.619 1.00 96.56 109 LYS A N 1
ATOM 827 C CA . LYS A 1 109 ? -11.133 -1.325 -1.960 1.00 96.56 109 LYS A CA 1
ATOM 828 C C . LYS A 1 109 ? -10.134 -1.598 -3.091 1.00 96.56 109 LYS A C 1
ATOM 830 O O . LYS A 1 109 ? -10.477 -1.439 -4.266 1.00 96.56 109 LYS A O 1
ATOM 835 N N . ALA A 1 110 ? -8.908 -2.022 -2.782 1.00 96.19 110 ALA A N 1
ATOM 836 C CA . ALA A 1 110 ? -7.950 -2.405 -3.810 1.00 96.19 110 ALA A CA 1
ATOM 837 C C . ALA A 1 110 ? -8.459 -3.629 -4.583 1.00 96.19 110 ALA A C 1
ATOM 839 O O . ALA A 1 110 ? -9.053 -4.532 -3.994 1.00 96.19 110 ALA A O 1
ATOM 840 N N . TYR A 1 111 ? -8.198 -3.665 -5.893 1.00 95.94 111 TYR A N 1
ATOM 841 C CA . TYR A 1 111 ? -8.667 -4.723 -6.797 1.00 95.94 111 TYR A CA 1
ATOM 842 C C . TYR A 1 111 ? -10.196 -4.785 -6.941 1.00 95.94 111 TYR A C 1
ATOM 844 O O . TYR A 1 111 ? -10.744 -5.834 -7.262 1.00 95.94 111 TYR A O 1
ATOM 852 N N . SER A 1 112 ? -10.891 -3.670 -6.714 1.00 96.50 112 SER A N 1
ATOM 853 C CA . SER A 1 112 ? -12.318 -3.516 -7.017 1.00 96.50 112 SER A CA 1
ATOM 854 C C . SER A 1 112 ? -12.542 -2.866 -8.384 1.00 96.50 112 SER A C 1
ATOM 856 O O . SER A 1 112 ? -11.590 -2.471 -9.056 1.00 96.50 112 SER A O 1
ATOM 858 N N . TRP A 1 113 ? -13.803 -2.680 -8.777 1.00 95.88 113 TRP A N 1
ATOM 859 C CA . TRP A 1 113 ? -14.158 -1.889 -9.960 1.00 95.88 113 TRP A CA 1
ATOM 860 C C . TRP A 1 113 ? -13.734 -0.415 -9.864 1.00 95.88 113 TRP A C 1
ATOM 862 O O . TRP A 1 113 ? -13.492 0.208 -10.895 1.00 95.88 113 TRP A O 1
ATOM 872 N N . GLU A 1 114 ? -13.592 0.132 -8.652 1.00 94.06 114 GLU A N 1
ATOM 873 C CA . GLU A 1 114 ? -13.099 1.500 -8.437 1.00 94.06 114 GLU A CA 1
ATOM 874 C C . GLU A 1 114 ? -11.582 1.598 -8.674 1.00 94.06 114 GLU A C 1
ATOM 876 O O . GLU A 1 114 ? -11.093 2.574 -9.244 1.00 94.06 114 GLU A O 1
ATOM 881 N N . ALA A 1 115 ? -10.828 0.577 -8.252 1.00 94.44 115 ALA A N 1
ATOM 882 C CA . ALA A 1 115 ? -9.368 0.565 -8.303 1.00 94.44 115 ALA A CA 1
ATOM 883 C C . ALA A 1 115 ? -8.802 -0.808 -8.720 1.00 94.44 115 ALA A C 1
ATOM 885 O O . ALA A 1 115 ? -8.105 -1.468 -7.935 1.00 94.44 115 ALA A O 1
ATOM 886 N N . PRO A 1 116 ? -9.052 -1.247 -9.968 1.00 93.38 116 PRO A N 1
ATOM 887 C CA . PRO A 1 116 ? -8.740 -2.611 -10.401 1.00 93.38 116 PRO A CA 1
ATOM 888 C C . PRO A 1 116 ? -7.232 -2.876 -10.477 1.00 93.38 116 PRO A C 1
ATOM 890 O O . PRO A 1 116 ? -6.781 -3.995 -10.260 1.00 93.38 116 PRO A O 1
ATOM 893 N N . LEU A 1 117 ? -6.432 -1.835 -10.738 1.00 91.38 117 LEU A N 1
ATOM 894 C CA . LEU A 1 117 ? -4.978 -1.921 -10.923 1.00 91.38 117 LEU A CA 1
ATOM 895 C C . LEU A 1 117 ? -4.176 -1.520 -9.670 1.00 91.38 117 LEU A C 1
ATOM 897 O O . LEU A 1 117 ? -3.003 -1.156 -9.777 1.00 91.38 117 LEU A O 1
ATOM 901 N N . ALA A 1 118 ? -4.785 -1.565 -8.482 1.00 92.50 118 ALA A N 1
ATOM 902 C CA . ALA A 1 118 ? -4.152 -1.196 -7.213 1.00 92.50 118 ALA A CA 1
ATOM 903 C C . ALA A 1 118 ? -3.163 -2.267 -6.699 1.00 92.50 118 ALA A C 1
ATOM 905 O O . ALA A 1 118 ? -3.324 -2.810 -5.608 1.00 92.50 118 ALA A O 1
ATOM 906 N N . ALA A 1 119 ? -2.103 -2.538 -7.469 1.00 89.25 119 ALA A N 1
ATOM 907 C CA . ALA A 1 119 ? -1.115 -3.599 -7.224 1.00 89.25 119 ALA A CA 1
ATOM 908 C C . ALA A 1 119 ? -0.362 -3.495 -5.879 1.00 89.25 119 ALA A C 1
ATOM 910 O O . ALA A 1 119 ? 0.259 -4.456 -5.427 1.00 89.25 119 ALA A O 1
ATOM 911 N N . HIS A 1 120 ? -0.412 -2.333 -5.224 1.00 88.25 120 HIS A N 1
ATOM 912 C CA . HIS A 1 120 ? 0.207 -2.082 -3.919 1.00 88.25 120 HIS A CA 1
ATOM 913 C C . HIS A 1 120 ? -0.808 -1.895 -2.782 1.00 88.25 120 HIS A C 1
ATOM 915 O O . HIS A 1 120 ? -0.425 -1.511 -1.679 1.00 88.25 120 HIS A O 1
ATOM 921 N N . GLY A 1 121 ? -2.091 -2.177 -3.031 1.00 92.00 121 GLY A N 1
ATOM 922 C CA . GLY A 1 121 ? -3.162 -1.823 -2.105 1.00 92.00 121 GLY A CA 1
ATOM 923 C C . GLY A 1 121 ? -3.389 -0.311 -2.037 1.00 92.00 121 GLY A C 1
ATOM 924 O O . GLY A 1 121 ? -2.672 0.478 -2.658 1.00 92.00 121 GLY A O 1
ATOM 925 N N . LEU A 1 122 ? -4.393 0.101 -1.267 1.00 92.00 122 LEU A N 1
ATOM 926 C CA . LEU A 1 122 ? -4.744 1.513 -1.072 1.00 92.00 122 LEU A CA 1
ATOM 927 C C . LEU A 1 122 ? -4.751 1.856 0.415 1.00 92.00 122 LEU A C 1
ATOM 929 O O . LEU A 1 122 ? -5.752 2.297 0.973 1.00 92.00 122 LEU A O 1
ATOM 933 N N . MET A 1 123 ? -3.607 1.647 1.070 1.00 90.38 123 MET A N 1
ATOM 934 C CA . MET A 1 123 ? -3.466 1.842 2.518 1.00 90.38 123 MET A CA 1
ATOM 935 C C . MET A 1 123 ? -3.973 3.221 2.983 1.00 90.38 123 MET A C 1
ATOM 937 O O . MET A 1 123 ? -4.624 3.319 4.018 1.00 90.38 123 MET A O 1
ATOM 941 N N . HIS A 1 124 ? -3.755 4.272 2.184 1.00 89.31 124 HIS A N 1
ATOM 942 C CA . HIS A 1 124 ? -4.218 5.640 2.457 1.00 89.31 124 HIS A CA 1
ATOM 943 C C . HIS A 1 124 ? -5.742 5.780 2.607 1.00 89.31 124 HIS A C 1
ATOM 945 O O . HIS A 1 124 ? -6.198 6.725 3.247 1.00 89.31 124 HIS A O 1
ATOM 951 N N . SER A 1 125 ? -6.524 4.843 2.069 1.00 91.88 125 SER A N 1
ATOM 952 C CA . SER A 1 125 ? -7.987 4.845 2.155 1.00 91.88 125 SER A CA 1
ATOM 953 C C . SER A 1 125 ? -8.527 4.116 3.386 1.00 91.88 125 SER A C 1
ATOM 955 O O . SER A 1 125 ? -9.682 4.324 3.741 1.00 91.88 125 SER A O 1
ATOM 957 N N . VAL A 1 126 ? -7.721 3.293 4.070 1.00 94.25 126 VAL A N 1
ATOM 958 C CA . VAL A 1 126 ? -8.201 2.376 5.123 1.00 94.25 126 VAL A CA 1
ATOM 959 C C . VAL A 1 126 ? -8.898 3.111 6.267 1.00 94.25 126 VAL A C 1
ATOM 961 O O . VAL A 1 126 ? -10.016 2.748 6.614 1.00 94.25 126 VAL A O 1
ATOM 964 N N . ILE A 1 127 ? -8.290 4.168 6.822 1.00 94.62 127 ILE A N 1
ATOM 965 C CA . ILE A 1 127 ? -8.888 4.926 7.940 1.00 94.62 127 ILE A CA 1
ATOM 966 C C . ILE A 1 127 ? -10.207 5.570 7.510 1.00 94.62 127 ILE A C 1
ATOM 968 O O . ILE A 1 127 ? -11.202 5.487 8.227 1.00 94.62 127 ILE A O 1
ATOM 972 N N . ARG A 1 128 ? -10.231 6.173 6.315 1.00 94.50 128 ARG A N 1
ATOM 973 C CA . ARG A 1 128 ? -11.438 6.795 5.763 1.00 94.50 128 ARG A CA 1
ATOM 974 C C . ARG A 1 128 ? -12.560 5.779 5.599 1.00 94.50 128 ARG A C 1
ATOM 976 O O . ARG A 1 128 ? -13.693 6.059 5.976 1.00 94.50 128 ARG A O 1
ATOM 983 N N . ASN A 1 129 ? -12.236 4.617 5.053 1.00 96.62 129 ASN A N 1
ATOM 984 C CA . ASN A 1 129 ? -13.184 3.551 4.769 1.00 96.62 129 ASN A CA 1
ATOM 985 C C . ASN A 1 129 ? -13.694 2.888 6.054 1.00 96.62 129 ASN A C 1
ATOM 987 O O . ASN A 1 129 ? -14.894 2.663 6.176 1.00 96.62 129 ASN A O 1
ATOM 991 N N . ALA A 1 130 ? -12.831 2.681 7.053 1.00 96.88 130 ALA A N 1
ATOM 992 C CA . ALA A 1 130 ? -13.222 2.209 8.382 1.00 96.88 130 ALA A CA 1
ATOM 993 C C . ALA A 1 130 ? -14.175 3.193 9.082 1.00 96.88 130 ALA A C 1
ATOM 995 O O . ALA A 1 130 ? -15.246 2.804 9.549 1.00 96.88 130 ALA A O 1
ATOM 996 N N . TRP A 1 131 ? -13.830 4.486 9.077 1.00 96.81 131 TRP A N 1
ATOM 997 C CA . TRP A 1 131 ? -14.671 5.559 9.613 1.00 96.81 131 TRP A CA 1
ATOM 998 C C . TRP A 1 131 ? -16.022 5.665 8.885 1.00 96.81 131 TRP A C 1
ATOM 1000 O O . TRP A 1 131 ? -17.075 5.797 9.515 1.00 96.81 131 TRP A O 1
ATOM 1010 N N . ALA A 1 132 ? -16.018 5.572 7.553 1.00 97.38 132 ALA A N 1
ATOM 1011 C CA . ALA A 1 132 ? -17.227 5.624 6.735 1.00 97.38 132 ALA A CA 1
ATOM 1012 C C . ALA A 1 132 ? -18.071 4.343 6.845 1.00 97.38 132 ALA A C 1
ATOM 1014 O O . ALA A 1 132 ? -19.298 4.421 6.777 1.00 97.38 132 ALA A O 1
ATOM 1015 N N . GLY A 1 133 ? -17.435 3.199 7.111 1.00 97.06 133 GLY A N 1
ATOM 1016 C CA . GLY A 1 133 ? -18.054 1.872 7.093 1.00 97.06 133 GLY A CA 1
ATOM 1017 C C . GLY A 1 133 ? -18.323 1.395 5.676 1.00 97.06 133 GLY A C 1
ATOM 1018 O O . GLY A 1 133 ? -19.347 0.767 5.433 1.00 97.06 133 GLY A O 1
ATOM 1019 N N . ASP A 1 134 ? -17.439 1.763 4.754 1.00 96.69 134 ASP A N 1
ATOM 1020 C CA . ASP A 1 134 ? -17.566 1.536 3.320 1.00 96.69 134 ASP A CA 1
ATOM 1021 C C . ASP A 1 134 ? -16.300 0.820 2.827 1.00 96.69 134 ASP A C 1
ATOM 1023 O O . ASP A 1 134 ? -15.225 1.423 2.851 1.00 96.69 134 ASP A O 1
ATOM 1027 N N . PRO A 1 135 ? -16.375 -0.451 2.396 1.00 96.12 135 PRO A N 1
ATOM 1028 C CA . PRO A 1 135 ? -17.597 -1.207 2.084 1.00 96.12 135 PRO A CA 1
ATOM 1029 C C . PRO A 1 135 ? -18.326 -1.820 3.293 1.00 96.12 135 PRO A C 1
ATOM 1031 O O . PRO A 1 135 ? -19.470 -2.244 3.164 1.00 96.12 135 PRO A O 1
ATOM 1034 N N . TYR A 1 136 ? -17.687 -1.891 4.461 1.00 96.06 136 TYR A N 1
ATOM 1035 C CA . TYR A 1 136 ? -18.277 -2.463 5.674 1.00 96.06 136 TYR A CA 1
ATOM 1036 C C . TYR A 1 136 ? -17.641 -1.873 6.939 1.00 96.06 136 TYR A C 1
ATOM 1038 O O . TYR A 1 136 ? -16.602 -1.211 6.891 1.00 96.06 136 TYR A O 1
ATOM 1046 N N . ARG A 1 137 ? -18.266 -2.121 8.095 1.00 96.88 137 ARG A N 1
ATOM 1047 C CA . ARG A 1 137 ? -17.728 -1.753 9.414 1.00 96.88 137 ARG A CA 1
ATOM 1048 C C . ARG A 1 137 ? -16.697 -2.776 9.880 1.00 96.88 137 ARG A C 1
ATOM 1050 O O . ARG A 1 137 ? -16.887 -3.972 9.688 1.00 96.88 137 ARG A O 1
ATOM 1057 N N . ILE A 1 138 ? -15.655 -2.293 10.545 1.00 96.62 138 ILE A N 1
ATOM 1058 C CA . ILE A 1 138 ? -14.702 -3.123 11.286 1.00 96.62 138 ILE A CA 1
ATOM 1059 C C . ILE A 1 138 ? -14.894 -2.890 12.782 1.00 96.62 138 ILE A C 1
ATOM 1061 O O . ILE A 1 138 ? -15.245 -1.784 13.190 1.00 96.62 138 ILE A O 1
ATOM 1065 N N . ASP A 1 139 ? -14.652 -3.917 13.589 1.00 96.69 139 ASP A N 1
ATOM 1066 C CA . ASP A 1 139 ? -14.567 -3.779 15.044 1.00 96.69 139 ASP A CA 1
ATOM 1067 C C . ASP A 1 139 ? -13.172 -3.309 15.486 1.00 96.69 139 ASP A C 1
ATOM 1069 O O . ASP A 1 139 ? -13.063 -2.486 16.390 1.00 96.69 139 ASP A O 1
ATOM 1073 N N . THR A 1 140 ? -12.121 -3.778 14.803 1.00 97.19 140 THR A N 1
ATOM 1074 C CA . THR A 1 140 ? -10.727 -3.548 15.193 1.00 97.19 140 THR A CA 1
ATOM 1075 C C . THR A 1 140 ? -9.884 -3.080 14.011 1.00 97.19 140 THR A C 1
ATOM 1077 O O . THR A 1 140 ? -9.876 -3.702 12.946 1.00 97.19 140 THR A O 1
ATOM 1080 N N . LEU A 1 141 ? -9.110 -2.014 14.223 1.00 96.12 141 LEU A N 1
ATOM 1081 C CA . LEU A 1 141 ? -8.063 -1.546 13.318 1.00 96.12 141 LEU A CA 1
ATOM 1082 C C . LEU A 1 141 ? -6.687 -1.827 13.931 1.00 96.12 141 LEU A C 1
ATOM 1084 O O . LEU A 1 141 ? -6.312 -1.209 14.922 1.00 96.12 141 LEU A O 1
ATOM 1088 N N . LEU A 1 142 ? -5.914 -2.720 13.311 1.00 95.62 142 LEU A N 1
ATOM 1089 C CA . LEU A 1 142 ? -4.503 -2.929 13.643 1.00 95.62 142 LEU A CA 1
ATOM 1090 C C . LEU A 1 142 ? -3.622 -2.178 12.645 1.00 95.62 142 LEU A C 1
ATOM 1092 O O . LEU A 1 142 ? -3.689 -2.432 11.441 1.00 95.62 142 LEU A O 1
ATOM 1096 N N . MET A 1 143 ? -2.749 -1.308 13.143 1.00 93.12 143 MET A N 1
ATOM 1097 C CA . MET A 1 143 ? -1.682 -0.709 12.344 1.00 93.12 143 MET A CA 1
ATOM 1098 C C . MET A 1 143 ? -0.324 -1.122 12.916 1.00 93.12 143 MET A C 1
ATOM 1100 O O . MET A 1 143 ? -0.085 -1.051 14.121 1.00 93.12 143 MET A O 1
ATOM 1104 N N . TYR A 1 144 ? 0.561 -1.564 12.027 1.00 92.44 144 TYR A N 1
ATOM 1105 C CA . TYR A 1 144 ? 1.898 -2.047 12.354 1.00 92.44 144 TYR A CA 1
ATOM 1106 C C . TYR A 1 144 ? 2.937 -1.171 11.652 1.00 92.44 144 TYR A C 1
ATOM 1108 O O . TYR A 1 144 ? 2.946 -1.108 10.420 1.00 92.44 144 TYR A O 1
ATOM 1116 N N . MET A 1 145 ? 3.758 -0.464 12.436 1.00 86.50 145 MET A N 1
ATOM 1117 C CA . MET A 1 145 ? 4.798 0.476 11.990 1.00 86.50 145 MET A CA 1
ATOM 1118 C C . MET A 1 145 ? 4.331 1.432 10.874 1.00 86.50 145 MET A C 1
ATOM 1120 O O . MET A 1 145 ? 5.060 1.705 9.918 1.00 86.50 145 MET A O 1
ATOM 1124 N N . SER A 1 146 ? 3.091 1.926 10.967 1.00 83.94 146 SER A N 1
ATOM 1125 C CA . SER A 1 146 ? 2.467 2.737 9.918 1.00 83.94 146 SER A CA 1
ATOM 1126 C C . SER A 1 146 ? 1.819 3.997 10.480 1.00 83.94 146 SER A C 1
ATOM 1128 O O . SER A 1 146 ? 0.678 3.984 10.941 1.00 83.94 146 SER A O 1
ATOM 1130 N N . ASN A 1 147 ? 2.540 5.116 10.380 1.00 82.88 147 ASN A N 1
ATOM 1131 C CA . ASN A 1 147 ? 2.036 6.433 10.761 1.00 82.88 147 ASN A CA 1
ATOM 1132 C C . ASN A 1 147 ? 1.193 7.056 9.637 1.00 82.88 147 ASN A C 1
ATOM 1134 O O . ASN A 1 147 ? 1.612 7.975 8.920 1.00 82.88 147 ASN A O 1
ATOM 1138 N N . MET A 1 148 ? -0.016 6.522 9.484 1.00 77.56 148 MET A N 1
ATOM 1139 C CA . MET A 1 148 ? -0.937 6.860 8.401 1.00 77.56 148 MET A CA 1
ATOM 1140 C C . MET A 1 148 ? -1.325 8.339 8.357 1.00 77.56 148 MET A C 1
ATOM 1142 O O . MET A 1 148 ? -1.504 8.878 7.263 1.00 77.56 148 MET A O 1
ATOM 1146 N N . ALA A 1 149 ? -1.417 8.990 9.522 1.00 67.50 149 ALA A N 1
ATOM 1147 C CA . ALA A 1 149 ? -1.795 10.396 9.662 1.00 67.50 149 ALA A CA 1
ATOM 1148 C C . ALA A 1 149 ? -0.745 11.371 9.107 1.00 67.50 149 ALA A C 1
ATOM 1150 O O . ALA A 1 149 ? -1.090 12.498 8.741 1.00 67.50 149 ALA A O 1
ATOM 1151 N N . TRP A 1 150 ? 0.517 10.941 9.028 1.00 71.25 150 TRP A N 1
ATOM 1152 C CA . TRP A 1 150 ? 1.627 11.774 8.577 1.00 71.25 150 TRP A CA 1
ATOM 1153 C C . TRP A 1 150 ? 2.127 11.388 7.182 1.00 71.25 150 TRP A C 1
ATOM 1155 O O . TRP A 1 150 ? 2.198 12.230 6.290 1.00 71.25 150 TRP A O 1
ATOM 1165 N N . ASN A 1 151 ? 2.463 10.113 6.958 1.00 71.19 151 ASN A N 1
ATOM 1166 C CA . ASN A 1 151 ? 3.297 9.731 5.811 1.00 71.19 151 ASN A CA 1
ATOM 1167 C C . ASN A 1 151 ? 2.537 9.157 4.600 1.00 71.19 151 ASN A C 1
ATOM 1169 O O . ASN A 1 151 ? 3.132 9.042 3.526 1.00 71.19 151 ASN A O 1
ATOM 1173 N N . SER A 1 152 ? 1.258 8.795 4.756 1.00 71.00 152 SER A N 1
ATOM 1174 C CA . SER A 1 152 ? 0.538 7.992 3.753 1.00 71.00 152 SER A CA 1
ATOM 1175 C C . SER A 1 152 ? -0.731 8.645 3.211 1.00 71.00 152 SER A C 1
ATOM 1177 O O . SER A 1 152 ? -0.986 8.534 2.014 1.00 71.00 152 SER A O 1
ATOM 1179 N N . SER A 1 153 ? -1.522 9.337 4.041 1.00 72.44 153 SER A N 1
ATOM 1180 C CA . SER A 1 153 ? -2.741 10.031 3.587 1.00 72.44 153 SER A CA 1
ATOM 1181 C C . SER A 1 153 ? -2.528 11.510 3.255 1.00 72.44 153 SER A C 1
ATOM 1183 O O . SER A 1 153 ? -3.375 12.107 2.596 1.00 72.44 153 SER A O 1
ATOM 1185 N N . MET A 1 154 ? -1.418 12.105 3.718 1.00 77.00 154 MET A N 1
ATOM 1186 C CA . MET A 1 154 ? -1.126 13.546 3.616 1.00 77.00 154 MET A CA 1
ATOM 1187 C C . MET A 1 154 ? -2.301 14.438 4.073 1.00 77.00 154 MET A C 1
ATOM 1189 O O . MET A 1 154 ? -2.478 15.550 3.582 1.00 77.00 154 MET A O 1
ATOM 1193 N N . ASN A 1 155 ? -3.125 13.941 5.004 1.00 84.62 155 ASN A N 1
ATOM 1194 C CA . ASN A 1 155 ? -4.329 14.615 5.482 1.00 84.62 155 ASN A CA 1
ATOM 1195 C C . ASN A 1 155 ? -4.480 14.435 6.996 1.00 84.62 155 ASN A C 1
ATOM 1197 O O . ASN A 1 155 ? -5.356 13.716 7.485 1.00 84.62 155 ASN A O 1
ATOM 1201 N N . THR A 1 156 ? -3.571 15.059 7.742 1.00 87.69 156 THR A N 1
ATOM 1202 C CA . THR A 1 156 ? -3.448 14.876 9.192 1.00 87.69 156 THR A CA 1
ATOM 1203 C C . THR A 1 156 ? -4.705 15.311 9.940 1.00 87.69 156 THR A C 1
ATOM 1205 O O . THR A 1 156 ? -5.197 14.564 10.780 1.00 87.69 156 THR A O 1
ATOM 1208 N N . VAL A 1 157 ? -5.273 16.472 9.595 1.00 89.44 157 VAL A N 1
ATOM 1209 C CA . VAL A 1 157 ? -6.445 17.036 10.288 1.00 89.44 157 VAL A CA 1
ATOM 1210 C C . VAL A 1 157 ? -7.663 16.123 10.161 1.00 89.44 157 VAL A C 1
ATOM 1212 O O . VAL A 1 157 ? -8.255 15.753 11.174 1.00 89.44 157 VAL A O 1
ATOM 1215 N N . GLU A 1 158 ? -8.010 15.694 8.944 1.00 91.12 15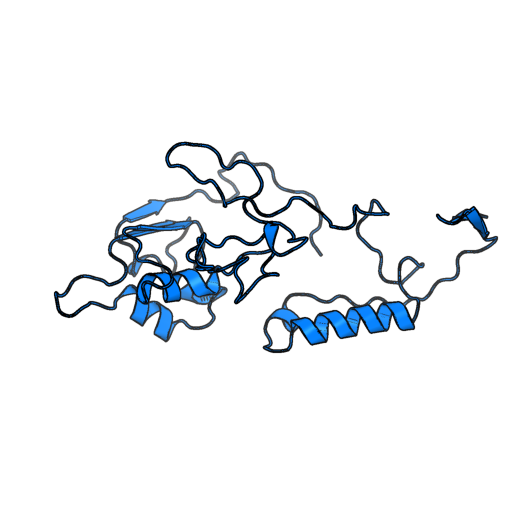8 GLU A N 1
ATOM 1216 C CA . GLU A 1 158 ? -9.150 14.789 8.772 1.00 91.12 158 GLU A CA 1
ATOM 1217 C C . GLU A 1 158 ? -8.863 13.401 9.334 1.00 91.12 158 GLU A C 1
ATOM 1219 O O . GLU A 1 158 ? -9.776 12.765 9.848 1.00 91.12 158 GLU A O 1
ATOM 1224 N N . THR A 1 159 ? -7.615 12.926 9.279 1.00 91.31 159 THR A N 1
ATOM 1225 C CA . THR A 1 159 ? -7.258 11.631 9.873 1.00 91.31 159 THR A CA 1
ATOM 1226 C C . THR A 1 159 ? -7.495 11.649 11.381 1.00 91.31 159 THR A C 1
ATOM 1228 O O . THR A 1 159 ? -8.189 10.774 11.889 1.00 91.31 159 THR A O 1
ATOM 1231 N N . ILE A 1 160 ? -7.021 12.682 12.084 1.00 91.38 160 ILE A N 1
ATOM 1232 C CA . ILE A 1 160 ? -7.267 12.861 13.524 1.00 91.38 160 ILE A CA 1
ATOM 1233 C C . ILE A 1 160 ? -8.767 12.954 13.809 1.00 91.38 160 ILE A C 1
ATOM 1235 O O . ILE A 1 160 ? -9.265 12.289 14.721 1.00 91.38 160 ILE A O 1
ATOM 1239 N N . ARG A 1 161 ? -9.507 13.733 13.008 1.00 93.88 161 ARG A N 1
ATOM 1240 C CA . ARG A 1 161 ? -10.964 13.834 13.140 1.00 93.88 161 ARG A CA 1
ATOM 1241 C C . ARG A 1 161 ? -11.619 12.461 13.015 1.00 93.88 161 ARG A C 1
ATOM 1243 O O . ARG A 1 161 ? -12.432 12.116 13.854 1.00 93.88 161 ARG A O 1
ATOM 1250 N N . MET A 1 162 ? -11.261 11.669 12.006 1.00 94.88 162 MET A N 1
ATOM 1251 C CA . MET A 1 162 ? -11.846 10.344 11.767 1.00 94.88 162 MET A CA 1
ATOM 1252 C C . MET A 1 162 ? -11.509 9.330 12.866 1.00 94.88 162 MET A C 1
ATOM 1254 O O . MET A 1 162 ? -12.380 8.546 13.233 1.00 94.88 162 MET A O 1
ATOM 1258 N N . LEU A 1 163 ? -10.289 9.367 13.411 1.00 93.69 163 LEU A N 1
ATOM 1259 C CA . LEU A 1 163 ? -9.867 8.498 14.518 1.00 93.69 163 LEU A CA 1
ATOM 1260 C C . LEU A 1 163 ? -10.578 8.831 15.838 1.00 93.69 163 LEU A C 1
ATOM 1262 O O . LEU A 1 163 ? -10.707 7.967 16.695 1.00 93.69 163 LEU A O 1
ATOM 1266 N N . THR A 1 164 ? -11.051 10.068 16.001 1.00 95.25 164 THR A N 1
ATOM 1267 C CA . THR A 1 164 ? -11.709 10.542 17.232 1.00 95.25 164 THR A CA 1
ATOM 1268 C C . THR A 1 164 ? -13.219 10.739 17.088 1.00 95.25 164 THR A C 1
ATOM 1270 O O . THR A 1 164 ? -13.891 11.065 18.068 1.00 95.25 164 THR A O 1
ATOM 1273 N N . ASP A 1 165 ? -13.770 10.538 15.887 1.00 97.44 165 ASP A N 1
ATOM 1274 C CA . ASP A 1 165 ? -15.181 10.785 15.604 1.00 97.44 165 ASP A CA 1
ATOM 1275 C C . ASP A 1 165 ? -16.076 9.754 16.296 1.00 97.44 165 ASP A C 1
ATOM 1277 O O . ASP A 1 165 ? -15.818 8.544 16.273 1.00 97.44 165 ASP A O 1
ATOM 1281 N N . LYS A 1 166 ? -17.175 10.249 16.860 1.00 97.94 166 LYS A N 1
ATOM 1282 C CA . LYS A 1 166 ? -18.175 9.454 17.570 1.00 97.94 166 LYS A CA 1
ATOM 1283 C C . LYS A 1 166 ? -19.519 9.556 16.870 1.00 97.94 166 LYS A C 1
ATOM 1285 O O . LYS A 1 166 ? -19.835 10.562 16.236 1.00 97.94 166 LYS A O 1
ATOM 1290 N N . ASP A 1 167 ? -20.314 8.502 16.951 1.00 95.69 167 ASP A N 1
ATOM 1291 C CA . ASP A 1 167 ? -21.694 8.534 16.478 1.00 95.69 167 ASP A CA 1
ATOM 1292 C C . ASP A 1 167 ? -22.647 9.153 17.522 1.00 95.69 167 ASP A C 1
ATOM 1294 O O . ASP A 1 167 ? -22.236 9.608 18.591 1.00 95.69 167 ASP A O 1
ATOM 1298 N N . ALA A 1 168 ? -23.945 9.177 17.211 1.00 96.56 168 ALA A N 1
ATOM 1299 C CA . ALA A 1 168 ? -24.970 9.737 18.092 1.00 96.56 168 ALA A CA 1
ATOM 1300 C C . ALA A 1 168 ? -25.123 8.988 19.432 1.00 96.56 168 ALA A C 1
ATOM 1302 O O . ALA A 1 168 ? -25.682 9.546 20.373 1.00 96.56 168 ALA A O 1
ATOM 1303 N N . SER A 1 169 ? -24.633 7.747 19.531 1.00 96.44 169 SER A N 1
ATOM 1304 C CA . SER A 1 169 ? -24.608 6.978 20.780 1.00 96.44 169 SER A CA 1
ATOM 1305 C C . SER A 1 169 ? -23.394 7.307 21.657 1.00 96.44 169 SER A C 1
ATOM 1307 O O . SER A 1 169 ? -23.336 6.889 22.811 1.00 96.44 169 SER A O 1
ATOM 1309 N N . GLY A 1 170 ? -22.429 8.070 21.130 1.00 96.50 170 GLY A N 1
ATOM 1310 C CA . GLY A 1 170 ? -21.165 8.378 21.796 1.00 96.50 170 GLY A CA 1
ATOM 1311 C C . GLY A 1 170 ? -20.087 7.306 21.612 1.00 96.50 170 GLY A C 1
ATOM 1312 O O . GLY A 1 170 ? -18.992 7.459 22.162 1.00 96.50 170 GLY A O 1
ATOM 1313 N N . ALA A 1 171 ? -20.363 6.252 20.838 1.00 96.50 171 ALA A N 1
ATOM 1314 C CA . ALA A 1 171 ? -19.379 5.245 20.458 1.00 96.50 171 ALA A CA 1
ATOM 1315 C C . ALA A 1 171 ? -18.456 5.778 19.353 1.00 96.50 171 ALA A C 1
ATOM 1317 O O . ALA A 1 171 ? -18.900 6.507 18.464 1.00 96.50 171 ALA A O 1
ATOM 1318 N N . TYR A 1 172 ? -17.171 5.416 19.396 1.00 97.62 172 TYR A N 1
ATOM 1319 C CA . TYR A 1 172 ? -16.243 5.743 18.313 1.00 97.62 172 TYR A CA 1
ATOM 1320 C C . TYR A 1 172 ? -16.626 4.999 17.034 1.00 97.62 172 TYR A C 1
ATOM 1322 O O . TYR A 1 172 ? -16.970 3.818 17.066 1.00 97.62 172 TYR A O 1
ATOM 1330 N N . LYS A 1 173 ? -16.529 5.685 15.890 1.00 97.31 173 LYS A N 1
ATOM 1331 C CA . LYS A 1 173 ? -16.827 5.077 14.581 1.00 97.31 173 LYS A CA 1
ATOM 1332 C C . LYS A 1 173 ? -15.814 4.009 14.167 1.00 97.31 173 LYS A C 1
ATOM 1334 O O . LYS A 1 173 ? -16.159 3.131 13.381 1.00 97.31 173 LYS A O 1
ATOM 1339 N N . ILE A 1 174 ? -14.588 4.095 14.684 1.00 97.44 174 ILE A N 1
ATOM 1340 C CA . ILE A 1 174 ? -13.587 3.025 14.661 1.00 97.44 174 ILE A CA 1
ATOM 1341 C C . ILE A 1 174 ? -13.501 2.516 16.107 1.00 97.44 174 ILE A C 1
ATOM 1343 O O . ILE A 1 174 ? -12.973 3.244 16.944 1.00 97.44 174 ILE A O 1
ATOM 1347 N N . PRO A 1 175 ? -14.077 1.344 16.433 1.00 97.50 175 PRO A N 1
ATOM 1348 C CA . PRO A 1 175 ? -14.342 0.997 17.831 1.00 97.50 175 PRO A CA 1
ATOM 1349 C C . PRO A 1 175 ? -13.100 0.693 18.669 1.00 97.50 175 PRO A C 1
ATOM 1351 O O . PRO A 1 175 ? -13.102 0.992 19.861 1.00 97.50 175 PRO A O 1
ATOM 1354 N N . PHE A 1 176 ? -12.082 0.072 18.070 1.00 98.19 176 PHE A N 1
ATOM 1355 C CA . PHE A 1 176 ? -10.873 -0.331 18.778 1.00 98.19 176 PHE A CA 1
ATOM 1356 C C . PHE A 1 176 ? -9.639 -0.248 17.877 1.00 98.19 176 PHE A C 1
ATOM 1358 O O . PHE A 1 176 ? -9.624 -0.790 16.766 1.00 98.19 176 PHE A O 1
ATOM 1365 N N . ILE A 1 177 ? -8.594 0.428 18.347 1.00 96.69 177 ILE A N 1
ATOM 1366 C CA . ILE A 1 177 ? -7.356 0.656 17.603 1.00 96.69 177 ILE A CA 1
ATOM 1367 C C . ILE A 1 177 ? -6.184 0.007 18.339 1.00 96.69 177 ILE A C 1
ATOM 1369 O O . ILE A 1 177 ? -5.834 0.384 19.458 1.00 96.69 177 ILE A O 1
ATOM 1373 N N . ILE A 1 178 ? -5.529 -0.935 17.662 1.00 97.38 178 ILE A N 1
ATOM 1374 C CA . ILE A 1 178 ? -4.262 -1.522 18.094 1.00 97.38 178 ILE A CA 1
ATOM 1375 C C . ILE A 1 178 ? -3.145 -0.902 17.263 1.00 97.38 178 ILE A C 1
ATOM 1377 O O . ILE A 1 178 ? -3.198 -0.889 16.029 1.00 97.38 178 ILE A O 1
ATOM 1381 N N . TYR A 1 179 ? -2.110 -0.419 17.938 1.00 95.06 179 TYR A N 1
ATOM 1382 C CA . TYR A 1 179 ? -0.966 0.198 17.293 1.00 95.06 179 TYR A CA 1
ATOM 1383 C C . TYR A 1 179 ? 0.335 -0.442 17.756 1.00 95.06 179 TYR A C 1
ATOM 1385 O O . TYR A 1 179 ? 0.608 -0.504 18.952 1.00 95.06 179 TYR A O 1
ATOM 1393 N N . SER A 1 180 ? 1.139 -0.921 16.812 1.00 95.12 180 SER A N 1
ATOM 1394 C CA . SER A 1 180 ? 2.462 -1.469 17.099 1.00 95.12 180 SER A CA 1
ATOM 1395 C C . SER A 1 180 ? 3.541 -0.607 16.460 1.00 95.12 180 SER A C 1
ATOM 1397 O O . SER A 1 180 ? 3.533 -0.402 15.244 1.00 95.12 180 SER A O 1
ATOM 1399 N N . ASP A 1 181 ? 4.438 -0.071 17.286 1.00 92.38 181 ASP A N 1
ATOM 1400 C CA . ASP A 1 181 ? 5.475 0.881 16.880 1.00 92.38 181 ASP A CA 1
ATOM 1401 C C . ASP A 1 181 ? 6.712 0.731 17.778 1.00 92.38 181 ASP A C 1
ATOM 1403 O O . ASP A 1 181 ? 6.614 0.325 18.939 1.00 92.38 181 ASP A O 1
ATOM 1407 N N . ALA A 1 182 ? 7.879 1.066 17.232 1.00 92.44 182 ALA A N 1
ATOM 1408 C CA . ALA A 1 182 ? 9.136 1.124 17.976 1.00 92.44 182 ALA A CA 1
ATOM 1409 C C . ALA A 1 182 ? 9.322 2.482 18.681 1.00 92.44 182 ALA A C 1
ATOM 1411 O O . ALA A 1 182 ? 10.148 2.609 19.584 1.00 92.44 182 ALA A O 1
ATOM 1412 N N . TYR A 1 183 ? 8.557 3.504 18.276 1.00 90.19 183 TYR A N 1
ATOM 1413 C CA . TYR A 1 183 ? 8.650 4.863 18.804 1.00 90.19 183 TYR A CA 1
ATOM 1414 C C . TYR A 1 183 ? 7.279 5.432 19.175 1.00 90.19 183 TYR A C 1
ATOM 1416 O O . TYR A 1 183 ? 6.233 4.986 18.704 1.00 90.19 183 TYR A O 1
ATOM 1424 N N . TYR A 1 184 ? 7.290 6.486 19.992 1.00 91.12 184 TYR A N 1
ATOM 1425 C CA . TYR A 1 184 ? 6.091 7.270 20.265 1.00 91.12 184 TYR A CA 1
ATOM 1426 C C . TYR A 1 184 ? 5.772 8.181 19.067 1.00 91.12 184 TYR A C 1
ATOM 1428 O O . TYR A 1 184 ? 6.227 9.324 19.012 1.00 91.12 184 TYR A O 1
ATOM 1436 N N . SER A 1 185 ? 5.042 7.661 18.080 1.00 86.62 185 SER A N 1
ATOM 1437 C CA . SER A 1 185 ? 4.598 8.430 16.912 1.00 86.62 185 SER A CA 1
ATOM 1438 C C . SER A 1 185 ? 3.286 9.175 17.168 1.00 86.62 185 SER A C 1
ATOM 1440 O O . SER A 1 185 ? 2.564 8.908 18.127 1.00 86.62 185 SER A O 1
ATOM 1442 N N . GLU A 1 186 ? 2.932 10.099 16.277 1.00 85.06 186 GLU A N 1
ATOM 1443 C CA . GLU A 1 186 ? 1.715 10.916 16.360 1.00 85.06 186 GLU A CA 1
ATOM 1444 C C . GLU A 1 186 ? 0.424 10.087 16.311 1.00 85.06 186 GLU A C 1
ATOM 1446 O O . GLU A 1 186 ? -0.637 10.602 16.645 1.00 85.06 186 GLU A O 1
ATOM 1451 N N . THR A 1 187 ? 0.496 8.813 15.912 1.00 87.25 187 THR A N 1
ATOM 1452 C CA . THR A 1 187 ? -0.654 7.896 15.907 1.00 87.25 187 THR A CA 1
ATOM 1453 C C . THR A 1 187 ? -0.889 7.249 17.282 1.00 87.25 187 THR A C 1
ATOM 1455 O O . THR A 1 187 ? -2.031 6.938 17.616 1.00 87.25 187 THR A O 1
ATOM 1458 N N . VAL A 1 188 ? 0.152 7.113 18.117 1.00 91.69 188 VAL A N 1
ATOM 1459 C CA . VAL A 1 188 ? 0.086 6.473 19.448 1.00 91.69 188 VAL A CA 1
ATOM 1460 C C . VAL A 1 188 ? -0.992 7.070 20.369 1.00 91.69 188 VAL A C 1
ATOM 1462 O O . VAL A 1 188 ? -1.723 6.285 20.970 1.00 91.69 188 VAL A O 1
ATOM 1465 N N . PRO A 1 189 ? -1.171 8.406 20.469 1.00 92.38 189 PRO A N 1
ATOM 1466 C CA . PRO A 1 189 ? -2.206 9.000 21.322 1.00 92.38 189 PRO A CA 1
ATOM 1467 C C . PRO A 1 189 ? -3.650 8.607 20.974 1.00 92.38 189 PRO A C 1
ATOM 1469 O O . PRO A 1 189 ? -4.550 8.878 21.765 1.00 92.38 189 PRO A O 1
ATOM 1472 N N . PHE A 1 190 ? -3.882 8.029 19.792 1.00 92.31 190 PHE A N 1
ATOM 1473 C CA . PHE A 1 190 ? -5.207 7.651 19.296 1.00 92.31 190 PHE A CA 1
ATOM 1474 C C . PHE A 1 190 ? -5.463 6.139 19.354 1.00 92.31 190 PHE A C 1
ATOM 1476 O O . PHE A 1 190 ? -6.486 5.685 18.852 1.00 92.31 190 PHE A O 1
ATOM 1483 N N . ALA A 1 191 ? -4.535 5.357 19.910 1.00 95.12 191 ALA A N 1
ATOM 1484 C CA . ALA A 1 191 ? -4.673 3.913 20.043 1.00 95.12 191 ALA A CA 1
ATOM 1485 C C . ALA A 1 191 ? -5.242 3.522 21.414 1.00 95.12 191 ALA A C 1
ATOM 1487 O O . ALA A 1 191 ? -4.906 4.128 22.431 1.00 95.12 191 ALA A O 1
ATOM 1488 N N . ASP A 1 192 ? -6.039 2.457 21.445 1.00 97.44 192 ASP A N 1
ATOM 1489 C CA . ASP A 1 192 ? -6.540 1.856 22.685 1.00 97.44 192 ASP A CA 1
ATOM 1490 C C . ASP A 1 192 ? -5.529 0.869 23.288 1.00 97.44 192 ASP A C 1
ATOM 1492 O O . ASP A 1 192 ? -5.421 0.738 24.508 1.00 97.44 192 ASP A O 1
ATOM 1496 N N . LEU A 1 193 ? -4.764 0.180 22.431 1.00 97.75 193 LEU A N 1
ATOM 1497 C CA . LEU A 1 193 ? -3.694 -0.734 22.829 1.00 97.75 193 LEU A CA 1
ATOM 1498 C C . LEU A 1 193 ? -2.425 -0.461 22.023 1.00 97.75 193 LEU A C 1
ATOM 1500 O O . LEU A 1 193 ? -2.415 -0.574 20.796 1.00 97.75 193 LEU A O 1
ATOM 1504 N N . VAL A 1 194 ? -1.337 -0.169 22.733 1.00 97.00 194 VAL A N 1
ATOM 1505 C CA . VAL A 1 194 ? -0.015 0.058 22.142 1.00 97.00 194 VAL A CA 1
ATOM 1506 C C . VAL A 1 194 ? 0.880 -1.143 22.427 1.00 97.00 194 VAL A C 1
ATOM 1508 O O . VAL A 1 194 ? 1.085 -1.509 23.585 1.00 97.00 194 VAL A O 1
ATOM 1511 N N . LEU A 1 195 ? 1.417 -1.752 21.371 1.00 96.81 195 LEU A N 1
ATOM 1512 C CA . LEU A 1 195 ? 2.352 -2.873 21.445 1.00 96.81 195 LEU A CA 1
ATOM 1513 C C . LEU A 1 195 ? 3.763 -2.388 21.077 1.00 96.81 195 LEU A C 1
ATOM 1515 O O . LEU A 1 195 ? 3.965 -1.968 19.935 1.00 96.81 195 LEU A O 1
ATOM 1519 N N . PRO A 1 196 ? 4.747 -2.440 21.993 1.00 94.81 196 PRO A N 1
ATOM 1520 C CA . PRO A 1 196 ? 6.111 -2.046 21.661 1.00 94.81 196 PRO A CA 1
ATOM 1521 C C . PRO A 1 196 ? 6.709 -3.023 20.642 1.00 94.81 196 PRO A C 1
ATOM 1523 O O . PRO A 1 196 ? 6.630 -4.238 20.835 1.00 94.81 196 PRO A O 1
ATOM 1526 N N . ASP A 1 197 ? 7.308 -2.493 19.576 1.00 93.38 197 ASP A N 1
ATOM 1527 C CA . ASP A 1 197 ? 8.079 -3.276 18.604 1.00 93.38 197 ASP A CA 1
ATOM 1528 C C . ASP A 1 197 ? 9.587 -3.004 18.719 1.00 93.38 197 ASP A C 1
ATOM 1530 O O . ASP A 1 197 ? 10.038 -2.037 19.334 1.00 93.38 197 ASP A O 1
ATOM 1534 N N . THR A 1 198 ? 10.368 -3.892 18.117 1.00 92.31 198 THR A N 1
ATOM 1535 C CA . THR A 1 198 ? 11.828 -3.849 18.067 1.00 92.31 198 THR A CA 1
ATOM 1536 C C . THR A 1 198 ? 12.345 -3.002 16.909 1.00 92.31 198 THR A C 1
ATOM 1538 O O . THR A 1 198 ? 11.777 -2.951 15.814 1.00 92.31 198 THR A O 1
ATOM 1541 N N . THR A 1 199 ? 13.488 -2.363 17.124 1.00 91.25 199 THR A N 1
ATOM 1542 C CA . THR A 1 199 ? 14.252 -1.718 16.058 1.00 91.25 199 THR A CA 1
ATOM 1543 C C . THR A 1 199 ? 14.944 -2.759 15.172 1.00 91.25 199 THR A C 1
ATOM 1545 O O . THR A 1 199 ? 15.092 -3.933 15.515 1.00 91.25 199 THR A O 1
ATOM 1548 N N . TYR A 1 200 ? 15.445 -2.328 14.010 1.00 88.69 200 TYR A N 1
ATOM 1549 C CA . TYR A 1 200 ? 16.150 -3.229 13.093 1.00 88.69 200 TYR A CA 1
ATOM 1550 C C . TYR A 1 200 ? 17.452 -3.822 13.671 1.00 88.69 200 TYR A C 1
ATOM 1552 O O . TYR A 1 200 ? 17.940 -4.813 1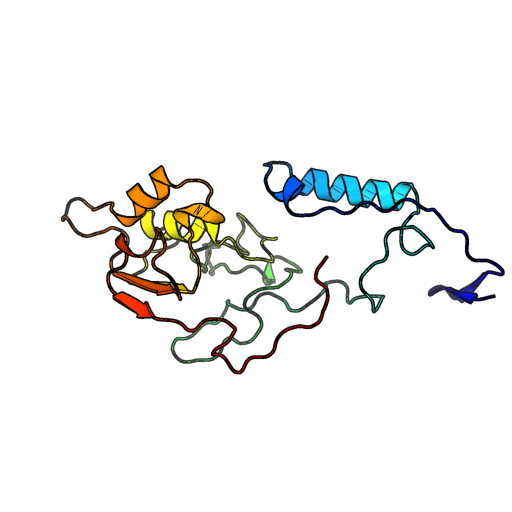3.134 1.00 88.69 200 TYR A O 1
ATOM 1560 N N . LEU A 1 201 ? 18.013 -3.239 14.740 1.00 91.50 201 LEU A N 1
ATOM 1561 C CA . LEU A 1 201 ? 19.219 -3.735 15.418 1.00 91.50 201 LEU A CA 1
ATOM 1562 C C . LEU A 1 201 ? 18.938 -4.901 16.376 1.00 91.50 201 LEU A C 1
ATOM 1564 O O . LEU A 1 201 ? 19.863 -5.601 16.778 1.00 91.50 201 LEU A O 1
ATOM 1568 N N . GLU A 1 202 ? 17.676 -5.103 16.745 1.00 92.81 202 GLU A N 1
ATOM 1569 C CA . GLU A 1 202 ? 17.255 -6.060 17.773 1.00 92.81 202 GLU A CA 1
ATOM 1570 C C . GLU A 1 202 ? 16.601 -7.313 17.168 1.00 92.81 202 GLU A C 1
ATOM 1572 O O . GLU A 1 202 ? 16.383 -8.301 17.870 1.00 92.81 202 GLU A O 1
ATOM 1577 N N . ARG A 1 203 ? 16.304 -7.299 15.860 1.00 88.25 203 ARG A N 1
ATOM 1578 C CA . ARG A 1 203 ? 15.592 -8.379 15.159 1.00 88.25 203 ARG A CA 1
ATOM 1579 C C . ARG A 1 203 ? 16.530 -9.308 14.389 1.00 88.25 203 ARG A C 1
ATOM 1581 O O . ARG A 1 203 ? 17.476 -8.874 13.736 1.00 88.25 203 ARG A O 1
ATOM 1588 N N . HIS A 1 204 ? 16.199 -10.597 14.390 1.00 88.12 204 HIS A N 1
ATOM 1589 C CA . HIS A 1 204 ? 16.779 -11.577 13.474 1.00 88.12 204 HIS A CA 1
ATOM 1590 C C . HIS A 1 204 ? 15.860 -11.722 12.257 1.00 88.12 204 HIS A C 1
ATOM 1592 O O . HIS A 1 204 ? 14.879 -12.461 12.306 1.00 88.12 204 HIS A O 1
ATOM 1598 N N . ASP A 1 205 ? 16.145 -10.975 11.189 1.00 81.38 205 ASP A N 1
ATOM 1599 C CA . ASP A 1 205 ? 15.284 -10.913 10.004 1.00 81.38 205 ASP A CA 1
ATOM 1600 C C . ASP A 1 205 ? 16.075 -10.973 8.688 1.00 81.38 205 ASP A C 1
ATOM 1602 O O . ASP A 1 205 ? 17.277 -10.703 8.631 1.00 81.38 205 ASP A O 1
ATOM 1606 N N . CYS A 1 206 ? 15.384 -11.321 7.606 1.00 78.94 206 CYS A N 1
ATOM 1607 C CA . CYS A 1 206 ? 15.922 -11.347 6.255 1.00 78.94 206 CYS A CA 1
ATOM 1608 C C . CYS A 1 206 ? 15.968 -9.927 5.670 1.00 78.94 206 CYS A C 1
ATOM 1610 O O . CYS A 1 206 ? 14.997 -9.441 5.088 1.00 78.94 206 CYS A O 1
ATOM 1612 N N . ILE A 1 207 ? 17.121 -9.263 5.763 1.00 73.88 207 ILE A N 1
ATOM 1613 C CA . ILE A 1 207 ? 17.337 -7.977 5.091 1.00 73.88 207 ILE A CA 1
ATOM 1614 C C . ILE A 1 207 ? 17.577 -8.229 3.601 1.00 73.88 207 ILE A C 1
ATOM 1616 O O . ILE A 1 207 ? 18.557 -8.856 3.197 1.00 73.88 207 ILE A O 1
ATOM 1620 N N . SER A 1 208 ? 16.683 -7.713 2.758 1.00 70.75 208 SER A N 1
ATOM 1621 C CA . SER A 1 208 ? 16.894 -7.715 1.312 1.00 70.75 208 SER A CA 1
ATOM 1622 C C . SER A 1 208 ? 18.100 -6.842 0.960 1.00 70.75 208 SER A C 1
ATOM 1624 O O . SER A 1 208 ? 18.011 -5.621 1.015 1.00 70.75 208 SER A O 1
ATOM 1626 N N . LEU A 1 209 ? 19.191 -7.465 0.508 1.00 73.69 209 LEU A N 1
ATOM 1627 C CA . LEU A 1 209 ? 20.367 -6.781 -0.053 1.00 73.69 209 LEU A CA 1
ATOM 1628 C C . LEU A 1 209 ? 20.144 -6.272 -1.488 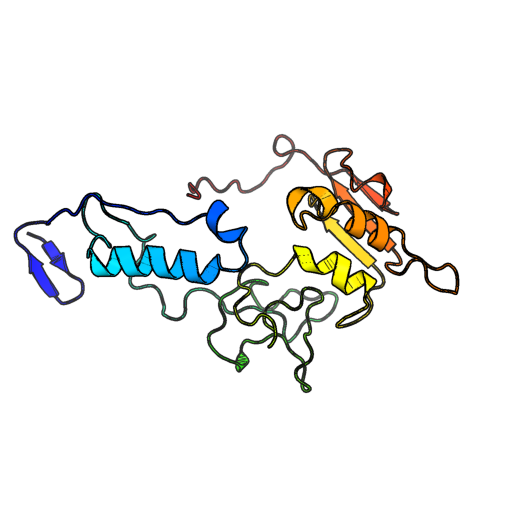1.00 73.69 209 LEU A C 1
ATOM 1630 O O . LEU A 1 209 ? 21.052 -5.716 -2.102 1.00 73.69 209 LEU A O 1
ATOM 1634 N N . LEU A 1 210 ? 18.957 -6.503 -2.058 1.00 62.12 210 LEU A N 1
ATOM 1635 C CA . LEU A 1 210 ? 18.613 -5.978 -3.373 1.00 62.12 210 LEU A CA 1
ATOM 1636 C C . LEU A 1 210 ? 18.421 -4.467 -3.286 1.00 62.12 210 LEU A C 1
ATOM 1638 O O . LEU A 1 210 ? 17.500 -3.996 -2.618 1.00 62.12 210 LEU A O 1
ATOM 1642 N N . ASP A 1 211 ? 19.252 -3.748 -4.032 1.00 46.19 211 ASP A N 1
ATOM 1643 C CA . ASP A 1 211 ? 19.068 -2.335 -4.328 1.00 46.19 211 ASP A CA 1
ATOM 1644 C C . ASP A 1 211 ? 17.681 -2.139 -4.964 1.00 46.19 211 ASP A C 1
ATOM 1646 O O . ASP A 1 211 ? 17.358 -2.730 -6.006 1.00 46.19 211 ASP A O 1
ATOM 1650 N N . ARG A 1 212 ? 16.808 -1.403 -4.272 1.00 49.91 212 ARG A N 1
ATOM 1651 C CA . ARG A 1 212 ? 15.511 -0.971 -4.797 1.00 49.91 212 ARG A CA 1
ATOM 1652 C C . ARG A 1 212 ? 15.716 0.443 -5.353 1.00 49.91 212 ARG A C 1
ATOM 1654 O O . ARG A 1 212 ? 15.705 1.368 -4.543 1.00 49.91 212 ARG A O 1
ATOM 1661 N N . PRO A 1 213 ? 15.913 0.617 -6.673 1.00 42.22 213 PRO A N 1
ATOM 1662 C CA . PRO A 1 213 ? 15.864 1.943 -7.281 1.00 42.22 213 PRO A CA 1
ATOM 1663 C C . PRO A 1 213 ? 14.467 2.569 -7.161 1.00 42.22 213 PRO A C 1
ATOM 1665 O O . PRO A 1 213 ? 13.470 1.806 -7.100 1.00 42.22 213 PRO A O 1
#

Sequence (213 aa):
AWTDWAGRRHETIKGRPVSMHAMRGISAHSNGFHTCRAIHLLQVLLGTVDVPGGFRFKPPYPRCAPPGPKPAGKHVRPMTPLEGMPLGFVCGPDDLLVDETGTPTRIDKAYSWEAPLAAHGLMHSVIRNAWAGDPYRIDTLLMYMSNMAWNSSMNTVETIRMLTDKDASGAYKIPFIIYSDAYYSETVPFADLVLPDTTYLERHDCISLLDRP

pLDDT: mean 88.77, std 9.48, range [42.22, 98.19]

Secondary structure (DSSP, 8-state):
-EE-TTS-EESS-----------HHHHTSTTHHHHHHHHHHHHHHHT-BSSTTSBPP-SSSSPPSS-SPPPP-SS--TTS--SS-SS----SGGG--B-TTS-BSSTT-TTSSSSTT-TT--GGGHHHHHHHTSS---SEEEEES--HHHHTSS-HHHHHHHHH-B-TTS-BSS-EEEEEESS--TTGGG-SEEEE---TTT-------S---

Radius of gyration: 22.19 Å; chains: 1; bounding box: 54×37×58 Å